Protein AF-A0A871RFS8-F1 (afdb_monomer)

Mean predicted aligned error: 8.3 Å

Organism: Dekkera bruxellensis (NCBI:txid5007)

Secondary structure (DSSP, 8-state):
------SPP------SB-TT--SHHHHHSSTT-SB---TT---------HHHHHHHHHHHHTT------------HHHHHHHHHHTHHHHHHHHHHS-SHHHHHHHHHHHHHHHHHHH--PPPP---PPPPTT-EEEEPSS-EEEEEESS-TT-EE-TT-EEEEEEETTEEEEEE-SS-EEEEEE---TT-EE-TT-EEEEE-

Foldseek 3Di:
DDDDDDDDDDDDAADQFQPQLLAPQCVVPDPSHRGNDDPPDDDDDDDDDPVVRVVLNVCVNNRNHHDDDDDDDDDVVVVVVVCVVCVVVVVVVVVPPDDPVVVVVVVVVVVVVVVLVVLQDADDDPPDDDDPPKDFFFAQAWAFWAFAPDDQFDWDAFQQFGGWGCHPNDTDTRTHNHTFGWHDARDDGGHTGHRGHGGTMGD

Structure (mmCIF, N/CA/C/O backbone):
data_AF-A0A871RFS8-F1
#
_entry.id   AF-A0A871RFS8-F1
#
loop_
_atom_site.group_PDB
_atom_site.id
_atom_site.type_symbol
_atom_site.label_atom_id
_atom_site.label_alt_id
_atom_site.label_comp_id
_atom_site.label_asym_id
_atom_site.label_entity_id
_atom_site.label_seq_id
_atom_site.pdbx_PDB_ins_code
_atom_site.Cartn_x
_atom_site.Cartn_y
_atom_site.Cartn_z
_atom_site.occupancy
_atom_site.B_iso_or_equiv
_atom_site.auth_seq_id
_atom_site.auth_comp_id
_atom_site.auth_asym_id
_atom_site.auth_atom_id
_atom_site.pdbx_PDB_model_num
ATOM 1 N N . MET A 1 1 ? -0.845 -9.089 -6.066 1.00 56.75 1 MET A N 1
ATOM 2 C CA . MET A 1 1 ? -0.273 -9.462 -4.755 1.00 56.75 1 MET A CA 1
ATOM 3 C C . MET A 1 1 ? -0.411 -8.249 -3.868 1.00 56.75 1 MET A C 1
ATOM 5 O O . MET A 1 1 ? 0.144 -7.214 -4.206 1.00 56.75 1 MET A O 1
ATOM 9 N N . GLU A 1 2 ? -1.195 -8.341 -2.804 1.00 70.62 2 GLU A N 1
ATOM 10 C CA . GLU A 1 2 ? -1.179 -7.316 -1.763 1.00 70.62 2 GLU A CA 1
ATOM 11 C C . GLU A 1 2 ? 0.044 -7.595 -0.890 1.00 70.62 2 GLU A C 1
ATOM 13 O O . GLU A 1 2 ? 0.211 -8.701 -0.374 1.00 70.62 2 GLU A O 1
ATOM 18 N N . SER A 1 3 ? 0.975 -6.647 -0.823 1.00 78.06 3 SER A N 1
ATOM 19 C CA . SER A 1 3 ? 2.244 -6.838 -0.121 1.00 78.06 3 SER A CA 1
ATOM 20 C C . SER A 1 3 ? 2.694 -5.551 0.559 1.00 78.06 3 SER A C 1
ATOM 22 O O . SER A 1 3 ? 2.436 -4.469 0.026 1.00 78.06 3 SER A O 1
ATOM 24 N N . PRO A 1 4 ? 3.437 -5.641 1.676 1.00 81.81 4 PRO A N 1
ATOM 25 C CA . PRO A 1 4 ? 4.115 -4.484 2.246 1.00 81.81 4 PRO A CA 1
ATOM 26 C C . PRO A 1 4 ? 5.014 -3.803 1.207 1.00 81.81 4 PRO A C 1
ATOM 28 O O . PRO A 1 4 ? 5.680 -4.475 0.419 1.00 81.81 4 PRO A O 1
ATOM 31 N N . GLY A 1 5 ? 5.063 -2.473 1.234 1.00 85.88 5 GLY A N 1
ATOM 32 C CA . GLY A 1 5 ? 5.880 -1.668 0.330 1.00 85.88 5 GLY A CA 1
ATOM 33 C C . GLY A 1 5 ? 6.660 -0.595 1.083 1.00 85.88 5 GLY A C 1
ATOM 34 O O . GLY A 1 5 ? 6.206 -0.091 2.105 1.00 85.88 5 GLY A O 1
ATOM 35 N N . GLY A 1 6 ? 7.848 -0.260 0.578 1.00 86.19 6 GLY A N 1
ATOM 36 C CA . GLY A 1 6 ? 8.675 0.845 1.087 1.00 86.19 6 GLY A CA 1
ATOM 37 C C . GLY A 1 6 ? 9.020 1.898 0.031 1.00 86.19 6 GLY A C 1
ATOM 38 O O . GLY A 1 6 ? 9.681 2.886 0.341 1.00 86.19 6 GLY A O 1
ATOM 39 N N . TYR A 1 7 ? 8.596 1.683 -1.217 1.00 91.06 7 TYR A N 1
ATOM 40 C CA . TYR A 1 7 ? 8.775 2.642 -2.303 1.00 91.06 7 TYR A CA 1
ATOM 41 C C . TYR A 1 7 ? 7.715 3.743 -2.232 1.00 91.06 7 TYR A C 1
ATOM 43 O O . TYR A 1 7 ? 6.614 3.536 -1.724 1.00 91.06 7 TYR A O 1
ATOM 51 N N . GLN A 1 8 ? 8.052 4.916 -2.769 1.00 89.44 8 GLN A N 1
ATOM 52 C CA . GLN A 1 8 ? 7.101 6.014 -2.918 1.00 89.44 8 GLN A CA 1
ATOM 53 C C . GLN A 1 8 ? 6.017 5.629 -3.929 1.00 89.44 8 GLN A C 1
ATOM 55 O O . GLN A 1 8 ? 6.322 5.113 -5.005 1.00 89.44 8 GLN A O 1
ATOM 60 N N . LEU A 1 9 ? 4.756 5.885 -3.585 1.00 92.38 9 LEU A N 1
ATOM 61 C CA . LEU A 1 9 ? 3.627 5.590 -4.461 1.00 92.38 9 LEU A CA 1
ATOM 62 C C . LEU A 1 9 ? 3.550 6.642 -5.574 1.00 92.38 9 LEU A C 1
ATOM 64 O O . LEU A 1 9 ? 3.459 7.835 -5.291 1.00 92.38 9 LEU A O 1
ATOM 68 N N . VAL A 1 10 ? 3.587 6.196 -6.833 1.00 94.31 10 VAL A N 1
ATOM 69 C CA . VAL A 1 10 ? 3.560 7.074 -8.023 1.00 94.31 10 VAL A CA 1
ATOM 70 C C . VAL A 1 10 ? 2.399 6.781 -8.981 1.00 94.31 10 VAL A C 1
ATOM 72 O O . VAL A 1 10 ? 2.128 7.582 -9.869 1.00 94.31 10 VAL A O 1
ATOM 75 N N . GLY A 1 11 ? 1.714 5.645 -8.818 1.00 94.38 11 GLY A N 1
ATOM 76 C CA . GLY A 1 11 ? 0.631 5.195 -9.694 1.00 94.38 11 GLY A CA 1
ATOM 77 C C . GLY A 1 11 ? 0.353 3.696 -9.546 1.00 94.38 11 GLY A C 1
ATOM 78 O O . GLY A 1 11 ? 0.905 3.045 -8.657 1.00 94.38 11 GLY A O 1
ATOM 79 N N . ARG A 1 12 ? -0.493 3.151 -10.429 1.00 95.81 12 ARG A N 1
ATOM 80 C CA . ARG A 1 12 ? -0.854 1.724 -10.494 1.00 95.81 12 ARG A CA 1
ATOM 81 C C . ARG A 1 12 ? -0.865 1.243 -11.951 1.00 95.81 12 ARG A C 1
ATOM 83 O O . ARG A 1 12 ? -1.160 2.023 -12.851 1.00 95.81 12 ARG A O 1
ATOM 90 N N . THR A 1 13 ? -0.572 -0.036 -12.164 1.00 96.00 13 THR A N 1
ATOM 91 C CA . THR A 1 13 ? -0.692 -0.744 -13.451 1.00 96.00 13 THR A CA 1
ATOM 92 C C . THR A 1 13 ? -1.399 -2.084 -13.247 1.00 96.00 13 THR A C 1
ATOM 94 O O . THR A 1 13 ? -1.717 -2.443 -12.111 1.00 96.00 13 THR A O 1
ATOM 97 N N . VAL A 1 14 ? -1.600 -2.848 -14.325 1.00 93.94 14 VAL A N 1
ATOM 98 C CA . VAL A 1 14 ? -1.969 -4.267 -14.208 1.00 93.94 14 VAL A CA 1
ATOM 99 C C . VAL A 1 14 ? -0.891 -5.050 -13.445 1.00 93.94 14 VAL A C 1
ATOM 101 O O . VAL A 1 14 ? 0.285 -4.652 -13.470 1.00 93.94 14 VAL A O 1
ATOM 104 N N . PRO A 1 15 ? -1.252 -6.148 -12.760 1.00 92.00 15 PRO A N 1
ATOM 105 C CA . PRO A 1 15 ? -0.278 -7.015 -12.112 1.00 92.00 15 PRO A CA 1
ATOM 106 C C . PRO A 1 15 ? 0.695 -7.641 -13.122 1.00 92.00 15 PRO A C 1
ATOM 108 O O . PRO A 1 15 ? 0.325 -7.980 -14.238 1.00 92.00 15 PRO A O 1
ATOM 111 N N . LEU A 1 16 ? 1.944 -7.846 -12.697 1.00 91.25 16 LEU A N 1
ATOM 112 C CA . LEU A 1 16 ? 2.997 -8.507 -13.492 1.00 91.25 16 LEU A CA 1
ATOM 113 C C . LEU A 1 16 ? 3.117 -10.011 -13.188 1.00 91.25 16 LEU A C 1
ATOM 115 O O . LEU A 1 16 ? 4.136 -10.644 -13.474 1.00 91.25 16 LEU A O 1
ATOM 119 N N . TRP A 1 17 ? 2.099 -10.559 -12.529 1.00 92.44 17 TRP A N 1
ATOM 120 C CA . TRP A 1 17 ? 2.024 -11.951 -12.111 1.00 92.44 17 TRP A CA 1
ATOM 121 C C . TRP A 1 17 ? 0.661 -12.512 -12.497 1.00 92.44 17 TRP A C 1
ATOM 123 O O . TRP A 1 17 ? -0.315 -12.306 -11.776 1.00 92.44 17 TRP A O 1
ATOM 133 N N . ASP A 1 18 ? 0.605 -13.230 -13.610 1.00 92.38 18 ASP A N 1
ATOM 134 C CA . ASP A 1 18 ? -0.576 -13.938 -14.091 1.00 92.38 18 ASP A CA 1
ATOM 135 C C . ASP A 1 18 ? -0.651 -15.316 -13.421 1.00 92.38 18 ASP A C 1
ATOM 137 O O . ASP A 1 18 ? -0.136 -16.315 -13.914 1.00 92.38 18 ASP A O 1
ATOM 141 N N . LYS A 1 19 ? -1.275 -15.370 -12.239 1.00 91.38 19 LYS A N 1
ATOM 142 C CA . LYS A 1 19 ? -1.298 -16.564 -11.373 1.00 91.38 19 LYS A CA 1
ATOM 143 C C . LYS A 1 19 ? -1.777 -17.836 -12.081 1.00 91.38 19 LYS A C 1
ATOM 145 O O . LYS A 1 19 ? -1.347 -18.924 -11.701 1.00 91.38 19 LYS A O 1
ATOM 150 N N . LEU A 1 20 ? -2.718 -17.700 -13.008 1.00 91.44 20 LEU A N 1
ATOM 151 C CA . LEU A 1 20 ? -3.378 -18.816 -13.683 1.00 91.44 20 LEU A CA 1
ATOM 152 C C . LEU A 1 20 ? -2.922 -18.965 -15.141 1.00 91.44 20 LEU A C 1
ATOM 154 O O . LEU A 1 20 ? -3.434 -19.840 -15.838 1.00 91.44 20 LEU A O 1
ATOM 158 N N . SER A 1 21 ? -1.972 -18.138 -15.585 1.00 90.81 21 SER A N 1
ATOM 159 C CA . SER A 1 21 ? -1.475 -18.090 -16.961 1.00 90.81 21 SE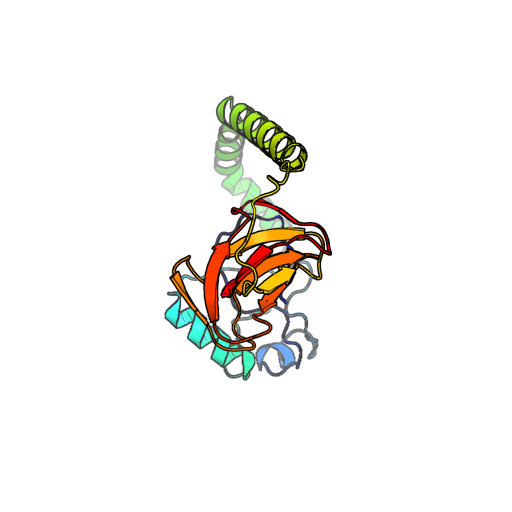R A CA 1
ATOM 160 C C . SER A 1 21 ? -2.601 -17.977 -18.001 1.00 90.81 21 SER A C 1
ATOM 162 O O . SER A 1 21 ? -2.553 -18.631 -19.045 1.00 90.81 21 SER A O 1
ATOM 164 N N . LEU A 1 22 ? -3.648 -17.197 -17.698 1.00 89.50 22 LEU A N 1
ATOM 165 C CA . LEU A 1 22 ? -4.827 -17.045 -18.564 1.00 89.50 22 L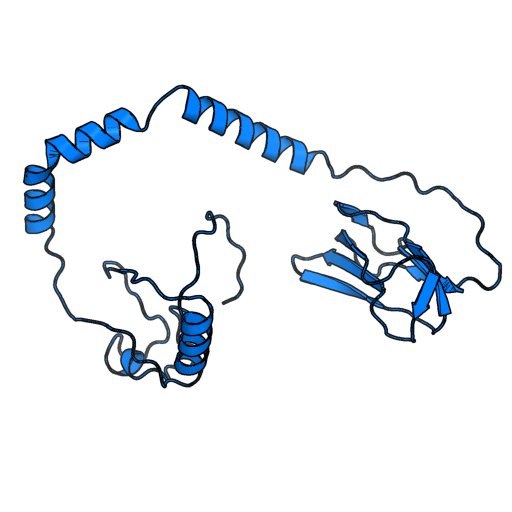EU A CA 1
ATOM 166 C C . LEU A 1 22 ? -4.581 -16.076 -19.721 1.00 89.50 22 LEU A C 1
ATOM 168 O O . LEU A 1 22 ? -5.235 -16.174 -20.761 1.00 89.50 22 LEU A O 1
ATOM 172 N N . GLY A 1 23 ? -3.659 -15.132 -19.545 1.00 87.06 23 GLY A N 1
ATOM 173 C CA . GLY A 1 23 ? -3.339 -14.132 -20.544 1.00 87.06 23 GLY A CA 1
ATOM 174 C C . GLY A 1 23 ? -2.728 -14.754 -21.795 1.00 87.06 23 GLY A C 1
ATOM 175 O O . GLY A 1 23 ? -1.811 -15.576 -21.738 1.00 87.06 23 GLY A O 1
ATOM 176 N N . VAL A 1 24 ? -3.172 -14.289 -22.964 1.00 85.50 24 VAL A N 1
ATOM 177 C CA . VAL A 1 24 ? -2.582 -14.676 -24.258 1.00 85.50 24 VAL A CA 1
ATOM 178 C C . VAL A 1 24 ? -1.073 -14.384 -24.291 1.00 85.50 24 VAL A C 1
ATOM 180 O O . VAL A 1 24 ? -0.299 -15.154 -24.865 1.0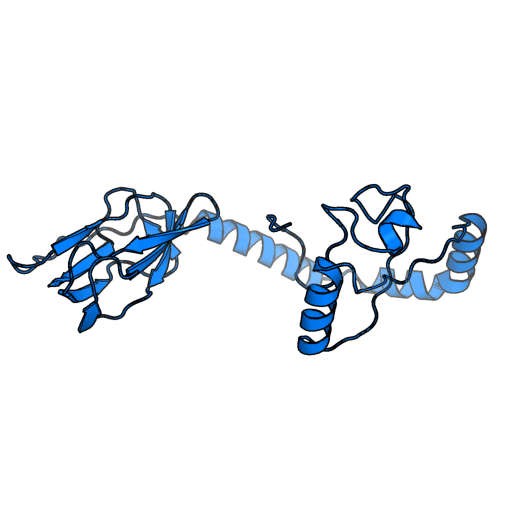0 85.50 24 VAL A O 1
ATOM 183 N N . HIS A 1 25 ? -0.651 -13.293 -23.650 1.00 82.75 25 HIS A N 1
ATOM 184 C CA . HIS A 1 25 ? 0.748 -12.903 -23.511 1.00 82.75 25 HIS A CA 1
ATOM 185 C C . HIS A 1 25 ? 1.574 -13.938 -22.731 1.00 82.75 25 HIS A C 1
ATOM 187 O O . HIS A 1 25 ? 2.690 -14.222 -23.145 1.00 82.75 25 HIS A O 1
ATOM 193 N N . THR A 1 26 ? 1.024 -14.572 -21.694 1.00 82.31 26 THR A N 1
ATOM 194 C CA . THR A 1 26 ? 1.718 -15.571 -20.862 1.00 82.31 26 THR A CA 1
ATOM 195 C C . THR A 1 26 ? 2.017 -16.865 -21.625 1.00 82.31 26 THR A C 1
ATOM 197 O O . THR A 1 26 ? 3.051 -17.499 -21.431 1.00 82.31 26 THR A O 1
ATOM 200 N N . GLY A 1 27 ? 1.133 -17.266 -22.543 1.00 78.94 27 GLY A N 1
ATOM 201 C CA . GLY A 1 27 ? 1.392 -18.411 -23.423 1.00 78.94 27 GLY A CA 1
ATOM 202 C C . GLY A 1 27 ? 2.399 -18.098 -24.535 1.00 78.94 27 GLY A C 1
ATOM 203 O O . GLY A 1 27 ? 3.194 -18.957 -24.917 1.00 78.94 27 GLY A O 1
ATOM 204 N N . LYS A 1 28 ? 2.372 -16.868 -25.066 1.00 82.56 28 LYS A N 1
ATOM 205 C CA . LYS A 1 28 ? 3.275 -16.418 -26.142 1.00 82.56 28 LYS A CA 1
ATOM 206 C C . LYS A 1 28 ? 4.682 -16.092 -25.641 1.00 82.56 28 LYS A C 1
ATOM 208 O O . LYS A 1 28 ? 5.652 -16.311 -26.362 1.00 82.56 28 LYS A O 1
ATOM 213 N N . PHE A 1 29 ? 4.781 -15.541 -24.438 1.00 76.50 29 PHE A N 1
ATOM 214 C CA . PHE A 1 29 ? 6.000 -15.029 -23.836 1.00 76.50 29 PHE A CA 1
ATOM 215 C C . PHE A 1 29 ? 6.182 -15.694 -22.472 1.00 76.50 29 PHE A C 1
ATOM 217 O O . PHE A 1 29 ? 5.240 -15.777 -21.698 1.00 76.50 29 PHE A O 1
ATOM 224 N N . ASN A 1 30 ? 7.398 -16.158 -22.175 1.00 77.25 30 ASN A N 1
ATOM 225 C CA . ASN A 1 30 ? 7.759 -16.790 -20.899 1.00 77.25 30 ASN A CA 1
ATOM 226 C C . ASN A 1 30 ? 7.209 -18.216 -20.650 1.00 77.25 30 ASN A C 1
ATOM 228 O O . ASN A 1 30 ? 7.047 -18.642 -19.506 1.00 77.25 30 ASN A O 1
ATOM 232 N N . GLU A 1 31 ? 6.986 -18.989 -21.720 1.00 84.31 31 GLU A N 1
ATOM 233 C CA . GLU A 1 31 ? 6.724 -20.443 -21.661 1.00 84.31 31 GLU A CA 1
ATOM 234 C C . GLU A 1 31 ? 5.510 -20.846 -20.797 1.00 84.31 31 GLU A C 1
ATOM 236 O O . GLU A 1 31 ? 5.457 -21.954 -20.264 1.00 84.31 31 GLU A O 1
ATOM 241 N N . GLY A 1 32 ? 4.519 -19.962 -20.640 1.00 84.06 32 GLY A N 1
ATOM 242 C CA . GLY A 1 32 ? 3.342 -20.229 -19.810 1.00 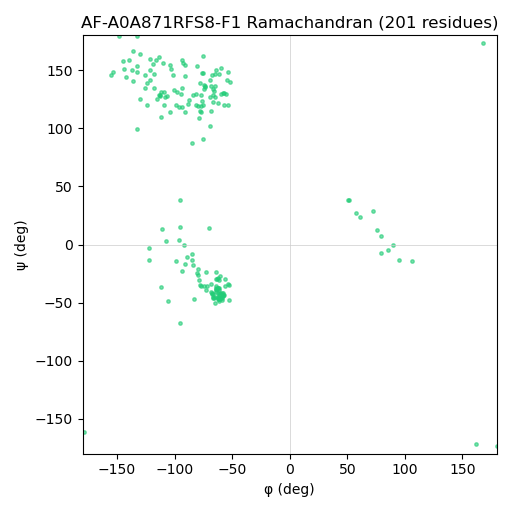84.06 32 GLY A CA 1
ATOM 243 C C . GLY A 1 32 ? 3.567 -20.054 -18.305 1.00 84.06 32 GLY A C 1
ATOM 244 O O . GLY A 1 32 ? 2.673 -20.387 -17.525 1.00 84.06 32 GLY A O 1
ATOM 245 N N . ASN A 1 33 ? 4.726 -19.549 -17.872 1.00 91.44 33 ASN A N 1
ATOM 246 C CA . ASN A 1 33 ? 5.001 -19.290 -16.460 1.00 91.44 33 ASN A CA 1
ATOM 247 C C . ASN A 1 33 ? 4.295 -18.015 -15.960 1.00 91.44 33 ASN A C 1
ATOM 249 O O . ASN A 1 33 ? 4.194 -17.043 -16.703 1.00 91.44 33 ASN A O 1
ATOM 253 N N . PRO A 1 34 ? 3.885 -17.962 -14.680 1.00 92.19 34 PRO A N 1
ATOM 254 C CA . PRO A 1 34 ? 3.039 -16.883 -14.166 1.00 92.19 34 PRO A CA 1
ATOM 255 C C . PRO A 1 34 ? 3.743 -15.526 -13.993 1.00 92.19 34 PRO A C 1
ATOM 257 O O . PRO A 1 34 ? 3.080 -14.492 -13.962 1.00 92.19 34 PRO A O 1
ATOM 260 N N . TRP A 1 35 ? 5.071 -15.477 -13.845 1.00 91.94 35 TRP A N 1
ATOM 261 C CA . TRP A 1 35 ? 5.795 -14.198 -13.814 1.00 91.94 35 TRP A CA 1
ATOM 262 C C . TRP A 1 35 ? 5.881 -13.621 -15.228 1.00 91.94 35 TRP A C 1
ATOM 264 O O . TRP A 1 35 ? 6.222 -14.335 -16.152 1.00 91.94 35 TRP A O 1
ATOM 274 N N . MET A 1 36 ? 5.607 -12.334 -15.430 1.00 90.69 36 MET A N 1
ATOM 275 C CA . MET A 1 36 ? 5.644 -11.758 -16.786 1.00 90.69 36 MET A CA 1
ATOM 276 C C . MET A 1 36 ? 7.003 -11.174 -17.179 1.00 90.69 36 MET A C 1
ATOM 278 O O . MET A 1 36 ? 7.240 -10.917 -18.356 1.00 90.69 36 MET A O 1
ATOM 282 N N . LEU A 1 37 ? 7.873 -10.923 -16.200 1.00 93.06 37 LEU A N 1
ATOM 283 C CA . LEU A 1 37 ? 9.162 -10.269 -16.408 1.00 93.06 37 LEU A CA 1
ATOM 284 C C . LEU A 1 37 ? 10.314 -11.187 -16.021 1.00 93.06 37 LEU A C 1
ATOM 286 O O . LEU A 1 37 ? 10.244 -11.940 -15.047 1.00 93.06 37 LEU A O 1
ATOM 290 N N . THR A 1 38 ? 11.409 -11.034 -16.745 1.00 92.56 38 THR A N 1
ATOM 291 C CA . THR A 1 38 ? 12.711 -11.631 -16.484 1.00 92.56 38 THR A CA 1
ATOM 292 C C . THR A 1 38 ? 13.767 -10.531 -16.327 1.00 92.56 38 THR A C 1
ATOM 294 O O . THR A 1 38 ? 13.548 -9.383 -16.729 1.00 92.56 38 THR A O 1
ATOM 297 N N . PRO A 1 39 ? 14.922 -10.814 -15.696 1.00 95.81 39 PRO A N 1
ATOM 298 C CA . PRO A 1 39 ? 16.025 -9.860 -15.680 1.00 95.81 39 PRO A CA 1
ATOM 299 C C . PRO A 1 39 ? 16.373 -9.388 -17.101 1.00 95.81 39 PRO A C 1
ATOM 301 O O . PRO A 1 39 ? 16.413 -10.202 -18.016 1.00 95.81 39 PRO A O 1
ATOM 304 N N . PHE A 1 40 ? 16.674 -8.092 -17.251 1.00 95.69 40 PHE A N 1
ATOM 305 C CA . PHE A 1 40 ? 16.952 -7.376 -18.514 1.00 95.69 40 PHE A CA 1
ATOM 306 C C . PHE A 1 40 ? 15.742 -6.973 -19.367 1.00 95.69 40 PHE A C 1
ATOM 308 O O . PHE A 1 40 ? 15.921 -6.191 -20.305 1.00 95.69 40 PHE A O 1
ATOM 315 N N . ASP A 1 41 ? 14.530 -7.402 -19.014 1.00 95.50 41 ASP A N 1
ATOM 316 C CA . ASP A 1 41 ? 13.327 -6.879 -19.657 1.00 95.50 41 ASP A CA 1
ATOM 317 C C . ASP A 1 41 ? 13.145 -5.383 -19.377 1.00 95.50 41 ASP A C 1
ATOM 319 O O . ASP A 1 41 ? 13.548 -4.848 -18.338 1.00 95.50 41 ASP A O 1
ATOM 323 N N . GLN A 1 42 ? 12.525 -4.693 -20.332 1.00 96.25 42 GLN A N 1
ATOM 324 C CA . GLN A 1 42 ? 12.263 -3.260 -20.260 1.00 96.25 42 GLN A CA 1
ATOM 325 C C . GLN A 1 42 ? 10.764 -3.014 -20.122 1.00 96.25 42 GLN A C 1
ATOM 327 O O . GLN A 1 42 ? 9.962 -3.544 -20.887 1.00 96.25 42 GLN A O 1
ATOM 332 N N . VAL A 1 43 ? 10.396 -2.166 -19.162 1.00 96.19 43 VAL A N 1
ATOM 333 C CA . VAL A 1 43 ? 9.012 -1.742 -18.926 1.00 96.19 43 VAL A CA 1
ATOM 334 C C . VAL A 1 43 ? 8.869 -0.285 -19.344 1.00 96.19 43 VAL A C 1
ATOM 336 O O . VAL A 1 43 ? 9.671 0.560 -18.954 1.00 96.19 43 VAL A O 1
ATOM 339 N N . SER A 1 44 ? 7.839 0.010 -20.132 1.00 96.19 44 SER A N 1
ATOM 340 C CA . SER A 1 44 ? 7.461 1.371 -20.519 1.00 96.19 44 SER A CA 1
ATOM 341 C C . SER A 1 44 ? 6.008 1.624 -20.141 1.00 96.19 44 SER A C 1
ATOM 343 O O . SER A 1 44 ? 5.158 0.754 -20.315 1.00 96.19 44 SER A O 1
ATOM 345 N N . PHE A 1 45 ? 5.723 2.818 -19.626 1.00 96.88 45 PHE A N 1
ATOM 346 C CA . PHE A 1 45 ? 4.374 3.220 -19.235 1.00 96.88 45 PHE A CA 1
ATOM 347 C C . PHE A 1 45 ? 3.747 4.116 -20.301 1.00 96.88 45 PHE A C 1
ATOM 349 O O . PHE A 1 45 ? 4.427 4.943 -20.908 1.00 96.88 45 PHE A O 1
ATOM 356 N N . TYR A 1 46 ? 2.435 3.988 -20.477 1.00 96.81 46 TYR A N 1
ATOM 357 C CA . TYR A 1 46 ? 1.619 4.913 -21.255 1.00 96.81 46 TYR A CA 1
ATOM 358 C C . TYR A 1 46 ? 0.456 5.409 -20.385 1.00 96.81 46 TYR A C 1
ATOM 360 O O . TYR A 1 46 ? -0.014 4.673 -19.513 1.00 96.81 46 TYR A O 1
ATOM 368 N N . PRO A 1 47 ? 0.021 6.668 -20.554 1.00 97.62 47 PRO A N 1
ATOM 369 C CA . PRO A 1 47 ? -0.992 7.254 -19.690 1.00 97.62 47 PRO A CA 1
ATOM 370 C C . PRO A 1 47 ? -2.384 6.691 -19.993 1.00 97.62 47 PRO A C 1
ATOM 372 O O . PRO A 1 47 ? -2.785 6.604 -21.152 1.00 97.62 47 PRO A O 1
ATOM 375 N N . VAL A 1 48 ? -3.128 6.384 -18.932 1.00 97.88 48 VAL A N 1
ATOM 376 C CA . VAL A 1 48 ? -4.558 6.046 -18.945 1.00 97.88 48 VAL A CA 1
ATOM 377 C C . VAL A 1 48 ? -5.238 6.712 -17.752 1.00 97.88 48 VAL A C 1
ATOM 379 O O . VAL A 1 48 ? -4.584 7.070 -16.769 1.00 97.88 48 VAL A O 1
ATOM 382 N N . THR A 1 49 ? -6.550 6.891 -17.825 1.00 98.38 49 THR A N 1
ATOM 383 C CA . THR A 1 49 ? -7.353 7.321 -16.676 1.00 98.38 49 THR A CA 1
ATOM 384 C C . THR A 1 49 ? -7.557 6.175 -15.682 1.00 98.38 49 THR A C 1
ATOM 386 O O . THR A 1 49 ? -7.423 5.003 -16.024 1.00 98.38 49 THR A O 1
ATOM 389 N N . GLU A 1 50 ? -7.936 6.498 -14.445 1.00 97.94 50 GLU A N 1
ATOM 390 C CA . GLU A 1 50 ? -8.244 5.496 -13.414 1.00 97.94 50 GLU A CA 1
ATOM 391 C C . GLU A 1 50 ? -9.366 4.541 -13.847 1.00 97.94 50 GLU A C 1
ATOM 393 O O . GLU A 1 50 ? -9.216 3.330 -13.734 1.00 97.94 50 GLU A O 1
ATOM 398 N N . LYS A 1 51 ? -10.437 5.074 -14.452 1.00 98.06 51 LYS A N 1
ATOM 399 C CA . LYS A 1 51 ? -11.563 4.270 -14.956 1.00 98.06 51 LYS A CA 1
ATOM 400 C C . LYS A 1 51 ? -11.157 3.324 -16.085 1.00 98.06 51 LYS A C 1
ATOM 402 O O . LYS A 1 51 ? -11.672 2.214 -16.174 1.00 98.06 51 LYS A O 1
ATOM 407 N N . GLU A 1 52 ? -10.270 3.774 -16.972 1.00 97.94 52 GLU A N 1
ATOM 408 C CA . GLU A 1 52 ? -9.718 2.915 -18.023 1.00 97.94 52 GLU A CA 1
ATOM 409 C C . GLU A 1 52 ? -8.825 1.834 -17.420 1.00 97.94 52 GLU A C 1
ATOM 411 O O . GLU A 1 52 ? -8.931 0.680 -17.820 1.00 97.94 52 GLU A O 1
ATOM 416 N N . LEU A 1 53 ? -7.998 2.181 -16.428 1.00 97.75 53 LEU A N 1
ATOM 417 C CA . LEU A 1 53 ? -7.164 1.216 -15.722 1.00 97.75 53 LEU A CA 1
ATOM 418 C C . LEU A 1 53 ? -8.001 0.163 -14.986 1.00 97.75 53 LEU A C 1
ATOM 420 O O . LEU A 1 53 ? -7.651 -1.006 -15.053 1.00 97.75 53 LEU A O 1
ATOM 424 N N . ASP A 1 54 ? -9.096 0.543 -14.325 1.00 97.44 54 ASP A N 1
ATOM 425 C CA . ASP A 1 54 ? -9.996 -0.409 -13.657 1.00 97.44 54 ASP A CA 1
ATOM 426 C C . ASP A 1 54 ? -10.562 -1.426 -14.645 1.00 97.44 54 ASP A C 1
ATOM 428 O O . ASP A 1 54 ? -10.524 -2.629 -14.392 1.00 97.44 54 ASP A O 1
ATOM 432 N N . LYS A 1 55 ? -11.019 -0.948 -15.808 1.00 97.56 55 LYS A N 1
ATOM 433 C CA . LYS A 1 55 ? -11.484 -1.822 -16.884 1.00 97.56 55 LYS A CA 1
ATOM 434 C C . LYS A 1 55 ? -10.368 -2.732 -17.402 1.00 97.56 55 LYS A C 1
ATOM 436 O O . LYS A 1 55 ? -10.590 -3.920 -17.580 1.00 97.56 55 LYS A O 1
ATOM 441 N N . ILE A 1 56 ? -9.17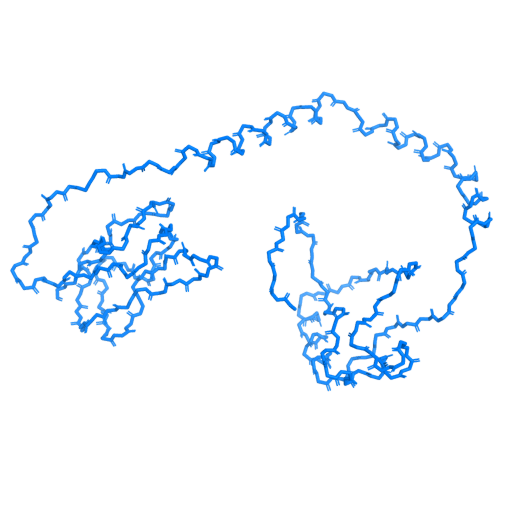6 -2.183 -17.632 1.00 97.00 56 ILE A N 1
ATOM 442 C CA . ILE A 1 56 ? -8.017 -2.954 -18.093 1.00 97.00 56 ILE A CA 1
ATOM 443 C C . ILE A 1 56 ? -7.634 -4.032 -17.065 1.00 97.00 56 ILE A C 1
ATOM 445 O O . ILE A 1 56 ? -7.284 -5.139 -17.460 1.00 97.00 56 ILE A O 1
ATOM 449 N N . CYS A 1 57 ? -7.701 -3.734 -15.765 1.00 95.19 57 CYS A N 1
ATOM 450 C CA . CYS A 1 57 ? -7.447 -4.704 -14.702 1.00 95.19 57 CYS A CA 1
ATOM 451 C C . CYS A 1 57 ? -8.490 -5.830 -14.695 1.00 95.19 57 CYS A C 1
ATOM 453 O O . CYS A 1 57 ? -8.098 -6.990 -14.626 1.00 95.19 57 CYS A O 1
ATOM 455 N N . ASP A 1 58 ? -9.780 -5.507 -14.826 1.00 95.94 58 ASP A N 1
ATOM 456 C CA . ASP A 1 58 ? -10.857 -6.505 -14.927 1.00 95.94 58 ASP A CA 1
ATOM 457 C C . ASP A 1 58 ? -10.687 -7.394 -16.172 1.00 95.94 58 ASP A C 1
ATOM 459 O O . ASP A 1 58 ? -10.700 -8.622 -16.080 1.00 95.94 58 ASP A O 1
ATOM 463 N N . ASP A 1 59 ? -10.414 -6.788 -17.331 1.00 95.88 59 ASP A N 1
ATOM 464 C CA . ASP A 1 59 ? -10.124 -7.518 -18.567 1.00 95.88 59 ASP A CA 1
ATOM 465 C C . ASP A 1 59 ? -8.861 -8.397 -18.412 1.00 95.88 59 ASP A C 1
ATOM 467 O O . ASP A 1 59 ? -8.816 -9.516 -18.923 1.00 95.88 59 ASP A O 1
ATOM 471 N N . TRP A 1 60 ? -7.830 -7.933 -17.693 1.00 94.31 60 TRP A N 1
ATOM 472 C CA . TRP A 1 60 ? -6.600 -8.692 -17.429 1.00 94.31 60 TRP A CA 1
ATOM 473 C C . TRP A 1 60 ? -6.843 -9.903 -16.518 1.00 94.31 60 TRP A C 1
ATOM 475 O O . TRP A 1 60 ? -6.359 -10.990 -16.831 1.00 94.31 60 TRP A O 1
ATOM 485 N N . GLU A 1 61 ? -7.641 -9.763 -15.455 1.00 92.19 61 GLU A N 1
ATOM 486 C CA . GLU A 1 61 ? -7.972 -10.864 -14.532 1.00 92.19 61 GLU A CA 1
ATOM 487 C C . GLU A 1 61 ? -8.710 -12.016 -15.228 1.00 92.19 61 GLU A C 1
ATOM 489 O O . GLU A 1 61 ? -8.538 -13.182 -14.864 1.00 92.19 61 GLU A O 1
ATOM 494 N N . HIS A 1 62 ? -9.482 -11.698 -16.268 1.00 94.06 62 HIS A N 1
ATOM 495 C CA . HIS A 1 62 ? -10.222 -12.667 -17.073 1.00 94.06 62 HIS A CA 1
ATOM 496 C C . HIS A 1 62 ? -9.484 -13.103 -18.355 1.00 94.06 62 HIS A C 1
ATOM 498 O O . HIS A 1 62 ? -10.030 -13.873 -19.146 1.00 94.06 62 HIS A O 1
ATOM 504 N N . GLY A 1 63 ? -8.245 -12.641 -18.572 1.00 92.19 63 GLY A N 1
ATOM 505 C CA . GLY A 1 63 ? -7.421 -13.002 -19.733 1.00 92.19 63 GLY A CA 1
ATOM 506 C C . GLY A 1 63 ? -7.818 -12.322 -21.054 1.00 92.19 63 GLY A C 1
ATOM 507 O O . GLY A 1 63 ? -7.340 -12.721 -22.117 1.00 92.19 63 GLY A O 1
ATOM 508 N N . PHE A 1 64 ? -8.670 -11.295 -21.013 1.00 93.88 64 PHE A N 1
ATOM 509 C CA . PHE A 1 64 ? -9.135 -10.532 -22.179 1.00 93.88 64 PHE A CA 1
ATOM 510 C C . PHE A 1 64 ? -8.255 -9.327 -22.530 1.00 93.88 64 PHE A C 1
ATOM 512 O O . PHE A 1 64 ? -8.403 -8.758 -23.614 1.00 93.88 64 PHE A O 1
ATOM 519 N N . PHE A 1 65 ? -7.316 -8.954 -21.661 1.00 93.44 65 PHE A N 1
ATOM 520 C CA . PHE A 1 65 ? -6.334 -7.912 -21.945 1.00 93.44 65 PHE A CA 1
ATOM 521 C C . PHE A 1 65 ? -5.007 -8.501 -22.453 1.00 93.44 65 PHE A C 1
ATOM 523 O O . PHE A 1 65 ? -4.319 -9.242 -21.744 1.00 93.44 65 PHE A O 1
ATOM 530 N N . ASP A 1 66 ? -4.622 -8.147 -23.684 1.00 90.50 66 ASP A N 1
ATOM 531 C CA . ASP A 1 66 ? -3.333 -8.540 -24.265 1.00 90.50 66 ASP A CA 1
ATOM 532 C C . ASP A 1 66 ? -2.264 -7.483 -23.958 1.00 90.50 66 ASP A C 1
ATOM 534 O O . ASP A 1 66 ? -2.333 -6.338 -24.415 1.00 90.50 66 ASP A O 1
ATOM 538 N N . VAL A 1 67 ? -1.266 -7.869 -23.164 1.00 91.69 67 VAL A N 1
ATOM 539 C CA . VAL A 1 67 ? -0.164 -6.987 -22.779 1.00 91.69 67 VAL A CA 1
ATOM 540 C C . VAL A 1 67 ? 0.797 -6.873 -23.956 1.00 91.69 67 VAL A C 1
ATOM 542 O O . VAL A 1 67 ? 1.260 -7.875 -24.500 1.00 91.69 67 VAL A O 1
ATOM 545 N N . GLN A 1 68 ? 1.128 -5.641 -24.343 1.00 92.62 68 GLN A N 1
ATOM 546 C CA . GLN A 1 68 ? 2.050 -5.397 -25.448 1.00 92.62 68 GLN A CA 1
ATOM 547 C C . GLN A 1 68 ? 3.472 -5.812 -25.063 1.00 92.62 68 GLN A C 1
ATOM 549 O O . GLN A 1 68 ? 4.185 -5.088 -24.371 1.00 92.62 68 GLN A O 1
ATOM 554 N N . MET A 1 69 ? 3.885 -6.979 -25.548 1.00 92.50 69 MET A N 1
ATOM 555 C CA . MET A 1 69 ? 5.235 -7.510 -25.389 1.00 92.50 69 MET A CA 1
ATOM 556 C C . MET A 1 69 ? 5.877 -7.675 -26.765 1.00 92.50 69 MET A C 1
ATOM 558 O O . MET A 1 69 ? 5.254 -8.164 -27.707 1.00 92.50 69 MET A O 1
ATOM 562 N N . THR A 1 70 ? 7.130 -7.239 -26.899 1.00 93.06 70 THR A N 1
ATOM 563 C CA . THR A 1 70 ? 7.896 -7.339 -28.149 1.00 93.06 70 THR A CA 1
ATOM 564 C C . THR A 1 70 ? 9.255 -7.956 -27.862 1.00 93.06 70 THR A C 1
ATOM 566 O O . THR A 1 70 ? 10.011 -7.442 -27.040 1.00 93.06 70 THR A O 1
ATOM 569 N N . SER A 1 71 ? 9.583 -9.044 -28.564 1.00 92.94 71 SER A N 1
ATOM 570 C CA . SER A 1 71 ? 10.915 -9.646 -28.484 1.00 92.94 71 SER A CA 1
ATOM 571 C C . SER A 1 71 ? 11.938 -8.717 -29.136 1.00 92.94 71 SER A C 1
ATOM 573 O O . SER A 1 71 ? 11.760 -8.270 -30.271 1.00 92.94 71 SER A O 1
ATOM 575 N N . SER A 1 72 ? 13.002 -8.403 -28.404 1.00 95.19 72 SER A N 1
ATOM 576 C CA . SER A 1 72 ? 14.093 -7.554 -28.874 1.00 95.19 72 SER A CA 1
ATOM 577 C C . SER A 1 72 ? 15.415 -7.982 -28.236 1.00 95.19 72 SER A C 1
ATOM 579 O O . SER A 1 72 ? 15.460 -8.937 -27.461 1.00 95.19 72 SER A O 1
ATOM 581 N N . VAL A 1 73 ? 16.503 -7.294 -28.582 1.00 97.12 73 VAL A N 1
ATOM 582 C CA . VAL A 1 73 ? 17.835 -7.552 -28.028 1.00 97.12 73 VAL A CA 1
ATOM 583 C C . VAL A 1 73 ? 18.368 -6.269 -27.412 1.00 97.12 73 VAL A C 1
ATOM 585 O O . VAL A 1 73 ? 18.549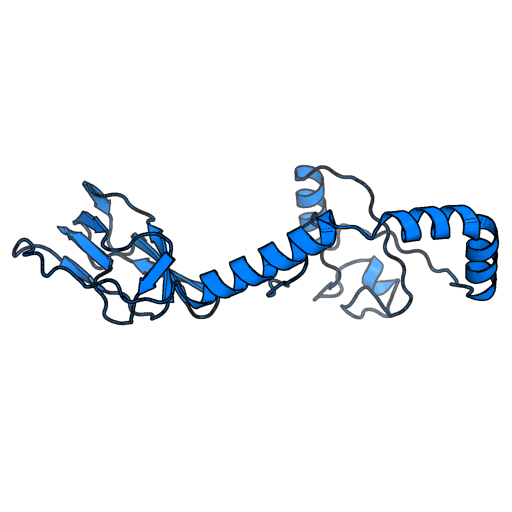 -5.269 -28.110 1.00 97.12 73 VAL A O 1
ATOM 588 N N . PHE A 1 74 ? 18.654 -6.311 -26.112 1.00 97.69 74 PHE A N 1
ATOM 589 C CA . PHE A 1 74 ? 19.449 -5.277 -25.465 1.00 97.69 74 PHE A CA 1
ATOM 590 C C . PHE A 1 74 ? 20.923 -5.466 -25.834 1.00 97.69 74 PHE A C 1
ATOM 592 O O . PHE A 1 74 ? 21.522 -6.503 -25.555 1.00 97.69 74 PHE A O 1
ATOM 599 N N . ASP A 1 75 ? 21.508 -4.450 -26.461 1.00 98.00 75 ASP A N 1
ATOM 600 C CA . ASP A 1 75 ? 22.909 -4.430 -26.867 1.00 98.00 75 ASP A CA 1
ATOM 601 C C . ASP A 1 75 ? 23.658 -3.393 -26.024 1.00 98.00 75 ASP A C 1
ATOM 603 O O . ASP A 1 75 ? 23.472 -2.181 -26.171 1.00 98.00 75 ASP A O 1
ATOM 607 N N . HIS A 1 76 ? 24.516 -3.881 -25.128 1.00 98.00 76 HIS A N 1
ATOM 608 C CA . HIS A 1 76 ? 25.275 -3.027 -24.222 1.00 98.00 76 HIS A CA 1
ATOM 609 C C . HIS A 1 76 ? 26.257 -2.101 -24.962 1.00 98.00 76 HIS A C 1
ATOM 611 O O . HIS A 1 76 ? 26.513 -0.991 -24.499 1.00 98.00 76 HIS A O 1
ATOM 617 N N . THR A 1 77 ? 26.774 -2.501 -26.129 1.00 98.38 77 THR A N 1
ATOM 618 C CA . THR A 1 77 ? 27.648 -1.646 -26.944 1.00 98.38 77 THR A CA 1
ATOM 619 C C . THR A 1 77 ? 26.873 -0.452 -27.486 1.00 98.38 77 THR A C 1
ATOM 621 O O . THR A 1 77 ? 27.345 0.679 -27.369 1.00 98.38 77 THR A O 1
ATOM 624 N N . LYS A 1 78 ? 25.657 -0.675 -28.002 1.00 98.19 78 LYS A N 1
ATOM 625 C CA . LYS A 1 78 ? 24.776 0.418 -28.449 1.00 98.19 78 LYS A CA 1
ATOM 626 C C . LYS A 1 78 ? 24.354 1.320 -27.293 1.00 98.19 78 LYS A C 1
ATOM 628 O O . LYS A 1 78 ? 24.324 2.535 -27.451 1.00 98.19 78 LYS A O 1
ATOM 633 N N . TYR A 1 79 ? 24.076 0.745 -26.123 1.00 97.94 79 TYR A N 1
ATOM 634 C CA . TYR A 1 79 ? 23.769 1.526 -24.926 1.00 97.94 79 TYR A CA 1
ATOM 635 C C . TYR A 1 79 ? 24.932 2.448 -24.527 1.00 97.94 79 TYR A C 1
ATOM 637 O O . TYR A 1 79 ? 24.716 3.632 -24.286 1.00 97.94 79 TYR A O 1
ATOM 645 N N . LEU A 1 80 ? 26.172 1.947 -24.509 1.00 98.06 80 LEU A N 1
ATOM 646 C CA . LEU A 1 80 ? 27.346 2.768 -24.195 1.00 98.06 80 LEU A CA 1
ATOM 647 C C . LEU A 1 80 ? 27.585 3.876 -25.228 1.00 98.06 80 LEU A C 1
ATOM 649 O O . LEU A 1 80 ? 27.952 4.982 -24.838 1.00 98.06 80 LEU A O 1
ATOM 653 N N . GLN A 1 81 ? 27.348 3.607 -26.515 1.00 98.25 81 GLN A N 1
ATOM 654 C CA . GLN A 1 81 ? 27.392 4.636 -27.562 1.00 98.25 81 GLN A CA 1
ATOM 655 C C . GLN A 1 81 ? 26.344 5.725 -27.307 1.00 98.25 81 GLN A C 1
ATOM 657 O O . GLN A 1 81 ? 26.687 6.903 -27.277 1.00 98.25 81 GLN A O 1
ATOM 662 N N . TRP A 1 82 ? 25.100 5.340 -27.004 1.00 98.38 82 TRP A N 1
ATOM 663 C CA . TRP A 1 82 ? 24.043 6.290 -26.649 1.00 98.38 82 TRP A CA 1
ATOM 664 C C . TRP A 1 82 ? 24.409 7.127 -25.413 1.00 98.38 82 TRP A C 1
ATOM 666 O O . TRP A 1 82 ? 24.212 8.341 -25.410 1.00 98.38 82 TRP A O 1
ATOM 676 N N . VAL A 1 83 ? 24.999 6.515 -24.377 1.00 97.69 83 VAL A N 1
ATOM 677 C CA . VAL A 1 83 ? 25.480 7.246 -23.192 1.00 97.69 83 VAL A CA 1
ATOM 678 C C . VAL A 1 83 ? 26.567 8.251 -23.575 1.00 97.69 83 VAL A C 1
ATOM 680 O O . VAL A 1 83 ? 26.512 9.387 -23.112 1.00 97.69 83 VAL A O 1
ATOM 683 N N . GLN A 1 84 ? 27.521 7.864 -24.430 1.00 97.31 84 GLN A N 1
ATOM 684 C CA . GLN A 1 84 ? 28.583 8.757 -24.904 1.00 97.31 84 GLN A CA 1
ATOM 685 C C . GLN A 1 84 ? 28.008 9.969 -25.643 1.00 97.31 84 GLN A C 1
ATOM 687 O O . GLN A 1 84 ? 28.376 11.099 -25.322 1.00 97.31 84 GLN A O 1
ATOM 692 N N . GLU A 1 85 ? 27.055 9.747 -26.550 1.00 98.12 85 GLU A N 1
ATOM 693 C CA . GLU A 1 85 ? 26.362 10.799 -27.309 1.00 98.12 85 GLU A CA 1
ATOM 694 C C . GLU A 1 85 ? 25.596 11.789 -26.414 1.00 98.12 85 GLU A C 1
ATOM 696 O O . GLU A 1 85 ? 25.437 12.951 -26.782 1.00 98.12 85 GLU A O 1
ATOM 701 N N . HIS A 1 86 ? 25.157 11.360 -25.225 1.00 97.75 86 HIS A N 1
ATOM 702 C CA . HIS A 1 86 ? 24.358 12.170 -24.295 1.00 97.75 86 HIS A CA 1
ATOM 703 C C . HIS A 1 86 ? 25.116 12.565 -23.014 1.00 97.75 86 HIS A C 1
ATOM 705 O O . HIS A 1 86 ? 24.497 13.038 -22.053 1.00 97.75 86 HIS A O 1
ATOM 711 N N . THR A 1 87 ? 26.445 12.399 -22.987 1.00 96.69 87 THR A N 1
ATOM 712 C CA . THR A 1 87 ? 27.280 12.585 -21.783 1.00 96.69 87 THR A CA 1
ATOM 713 C C . THR A 1 87 ? 27.056 13.945 -21.129 1.00 96.69 87 THR A C 1
ATOM 715 O O . THR A 1 87 ? 26.802 14.009 -19.927 1.00 96.69 87 THR A O 1
ATOM 718 N N . ASP A 1 88 ? 27.062 15.024 -21.913 1.00 96.69 88 ASP A N 1
ATOM 719 C CA . ASP A 1 88 ? 26.936 16.388 -21.390 1.00 96.69 88 ASP A CA 1
ATOM 720 C C . ASP A 1 88 ? 25.607 16.606 -20.650 1.00 96.69 88 ASP A C 1
ATOM 722 O O . ASP A 1 88 ? 25.571 17.193 -19.562 1.00 96.69 88 ASP A O 1
ATOM 726 N N . SER A 1 89 ? 24.506 16.084 -21.204 1.00 97.19 89 SER A N 1
ATOM 727 C CA . SER A 1 89 ? 23.176 16.158 -20.588 1.00 97.19 89 SER A CA 1
ATOM 728 C C . SER A 1 89 ? 23.125 15.359 -19.284 1.00 97.19 89 SER A C 1
ATOM 730 O O . SER A 1 89 ? 22.677 15.869 -18.251 1.00 97.19 89 SER A O 1
ATOM 732 N N . ILE A 1 90 ? 23.653 14.131 -19.306 1.00 94.88 90 ILE A N 1
ATOM 733 C CA . ILE A 1 90 ? 23.691 13.230 -18.149 1.00 94.88 90 ILE A CA 1
ATOM 734 C C . ILE A 1 90 ? 24.522 13.841 -17.016 1.00 94.88 90 ILE A C 1
ATOM 736 O O . ILE A 1 90 ? 24.097 13.831 -15.858 1.00 94.88 90 ILE A O 1
ATOM 740 N N . GLU A 1 91 ? 25.700 14.383 -17.323 1.00 94.50 91 GLU A N 1
ATOM 741 C CA . GLU A 1 91 ? 26.565 15.009 -16.326 1.00 94.50 91 GLU A CA 1
ATOM 742 C C . GLU A 1 91 ? 25.958 16.276 -15.732 1.00 94.50 91 GLU A C 1
ATOM 744 O O . GLU A 1 91 ? 26.026 16.473 -14.516 1.00 94.50 91 GLU A O 1
ATOM 749 N N . THR A 1 92 ? 25.354 17.120 -16.569 1.00 95.12 92 THR A N 1
ATOM 750 C CA . THR A 1 92 ? 24.684 18.348 -16.124 1.00 95.12 92 THR A CA 1
ATOM 751 C C . THR A 1 92 ? 23.573 18.018 -15.135 1.00 95.12 92 THR A C 1
ATOM 753 O O . THR A 1 92 ? 23.520 18.588 -14.043 1.00 95.12 92 THR A O 1
ATOM 756 N N . PHE A 1 93 ? 22.734 17.034 -15.466 1.00 94.38 93 PHE A N 1
ATOM 757 C CA . PHE A 1 93 ? 21.675 16.583 -14.572 1.00 94.38 93 PHE A CA 1
ATOM 758 C C . PHE A 1 93 ? 22.238 16.027 -13.256 1.00 94.38 93 PHE A C 1
ATOM 760 O O . PHE A 1 93 ? 21.817 16.468 -12.186 1.00 94.38 93 PHE A O 1
ATOM 767 N N . LYS A 1 94 ? 23.244 15.140 -13.302 1.00 90.44 94 LYS A N 1
ATOM 768 C CA . LYS A 1 94 ? 23.876 14.568 -12.095 1.00 90.44 94 LYS A CA 1
ATOM 769 C C . LYS A 1 94 ? 24.458 15.636 -11.167 1.00 90.44 94 LYS A C 1
ATOM 771 O O . LYS A 1 94 ? 24.233 15.573 -9.962 1.00 90.44 94 LYS A O 1
ATOM 776 N N . LYS A 1 95 ? 25.160 16.634 -11.716 1.00 90.56 95 LYS A N 1
ATOM 777 C CA . LYS A 1 95 ? 25.735 17.753 -10.944 1.00 90.56 95 LYS A CA 1
ATOM 778 C C . LYS A 1 95 ? 24.653 18.592 -10.247 1.00 90.56 95 LYS A C 1
ATOM 780 O O . LYS A 1 95 ? 24.911 19.143 -9.183 1.00 90.56 95 LYS A O 1
ATOM 785 N N . SER A 1 96 ? 23.442 18.652 -10.806 1.00 87.50 96 SER A N 1
ATOM 786 C CA . SER A 1 96 ? 22.317 19.422 -10.252 1.00 87.50 96 SER A CA 1
ATOM 787 C C . SER A 1 96 ? 21.492 18.701 -9.172 1.00 87.50 96 SER A C 1
ATOM 789 O O . SER A 1 96 ? 20.638 19.327 -8.549 1.00 87.50 96 SER A O 1
ATOM 791 N N . GLN A 1 97 ? 21.719 17.402 -8.930 1.00 82.62 97 GLN A N 1
ATOM 792 C CA . GLN A 1 97 ? 20.924 16.624 -7.965 1.00 82.62 97 GLN A CA 1
ATOM 793 C C . GLN A 1 97 ? 21.340 16.818 -6.499 1.00 82.62 97 GLN A C 1
ATOM 795 O O . GLN A 1 97 ? 20.539 16.574 -5.596 1.00 82.62 97 GLN A O 1
ATOM 800 N N . SER A 1 98 ? 22.587 17.215 -6.245 1.00 75.81 98 SER A N 1
ATOM 801 C CA . SER A 1 98 ? 23.118 17.419 -4.894 1.00 75.81 98 SER A CA 1
ATOM 802 C C . SER A 1 98 ? 22.919 18.855 -4.414 1.00 75.81 98 SER A C 1
ATOM 804 O O . SER A 1 98 ? 23.061 19.795 -5.192 1.00 75.81 98 SER A O 1
ATOM 806 N N . GLY A 1 99 ? 22.661 19.040 -3.120 1.00 78.62 99 GLY A N 1
ATOM 807 C CA . GLY A 1 99 ? 22.611 20.361 -2.499 1.00 78.62 99 GLY A CA 1
ATOM 808 C C . GLY A 1 99 ? 22.008 20.337 -1.098 1.00 78.62 99 GLY A C 1
ATOM 809 O O . GLY A 1 99 ? 21.458 19.324 -0.660 1.00 78.62 99 GLY A O 1
ATOM 810 N N . GLU A 1 100 ? 22.065 21.483 -0.423 1.00 75.88 100 GLU A N 1
ATOM 811 C CA . GLU A 1 100 ? 21.613 21.670 0.966 1.00 75.88 100 GLU A CA 1
ATOM 812 C C . GLU A 1 100 ? 20.156 21.219 1.185 1.00 75.88 100 GLU A C 1
ATOM 814 O O . GLU A 1 100 ? 19.831 20.625 2.212 1.00 75.88 100 GLU A O 1
ATOM 819 N N . LYS A 1 101 ? 19.289 21.389 0.177 1.00 79.81 101 LYS A N 1
ATOM 820 C CA . LYS A 1 101 ? 17.881 20.957 0.219 1.00 79.81 101 LYS A CA 1
ATOM 821 C C . LYS A 1 101 ? 17.719 19.437 0.384 1.00 79.81 101 LYS A C 1
ATOM 823 O O . LYS A 1 101 ? 16.814 18.987 1.084 1.00 79.81 101 LYS A O 1
ATOM 828 N N . MET A 1 102 ? 18.587 18.636 -0.240 1.00 79.75 102 MET A N 1
ATOM 829 C CA . MET A 1 102 ? 18.560 17.171 -0.107 1.00 79.75 102 MET A CA 1
ATOM 830 C C . MET A 1 102 ? 19.050 16.735 1.283 1.00 79.75 102 MET A C 1
ATOM 832 O O . MET A 1 102 ? 18.533 15.777 1.866 1.00 79.75 102 MET A O 1
ATOM 836 N N . GLU A 1 103 ? 20.025 17.454 1.844 1.00 83.00 103 GLU A N 1
ATOM 837 C CA . GLU A 1 103 ? 20.519 17.206 3.200 1.00 83.00 103 GLU A CA 1
ATOM 838 C C . GLU A 1 103 ? 19.472 17.556 4.260 1.00 83.00 103 GLU A C 1
ATOM 840 O O . GLU A 1 103 ? 19.290 16.804 5.219 1.00 83.00 103 GLU A O 1
ATOM 845 N N . GLU A 1 104 ? 18.752 18.664 4.080 1.00 83.56 104 GLU A N 1
ATOM 846 C CA . GLU A 1 104 ? 17.638 19.045 4.944 1.00 83.56 104 GLU A CA 1
ATOM 847 C C . GLU A 1 104 ? 16.515 18.004 4.891 1.00 83.56 104 GLU A C 1
ATOM 849 O O . GLU A 1 104 ? 16.082 17.514 5.935 1.00 83.56 104 GLU A O 1
ATOM 854 N N . PHE A 1 105 ? 16.125 17.559 3.693 1.00 85.81 105 PHE A N 1
ATOM 855 C CA . PHE A 1 105 ? 15.141 16.486 3.533 1.00 85.81 105 PHE A CA 1
ATOM 856 C C . PHE A 1 105 ? 15.586 15.190 4.231 1.00 85.81 105 PHE A C 1
ATOM 858 O O . PHE A 1 105 ? 14.814 14.559 4.953 1.00 85.81 105 PHE A O 1
ATOM 865 N N . SER A 1 106 ? 16.869 14.838 4.113 1.00 85.50 106 SER A N 1
ATOM 866 C CA . SER A 1 106 ? 17.451 13.675 4.793 1.00 85.50 106 SER A CA 1
ATOM 867 C C . SER A 1 106 ? 17.421 13.802 6.321 1.00 85.50 106 SER A C 1
ATOM 869 O O . SER A 1 106 ? 17.217 12.805 7.019 1.00 85.50 106 SER A O 1
ATOM 871 N N . LYS A 1 107 ? 17.614 15.011 6.867 1.00 87.88 107 LYS A N 1
ATOM 872 C CA . LYS A 1 107 ? 17.471 15.280 8.309 1.00 87.88 107 LYS A CA 1
ATOM 873 C C . LYS A 1 107 ? 16.015 15.118 8.750 1.00 87.88 107 LYS A C 1
ATOM 875 O O . LYS A 1 107 ? 15.772 14.431 9.740 1.00 87.88 107 LYS A O 1
ATOM 880 N N . LEU A 1 108 ? 15.062 15.669 7.997 1.00 88.25 108 LEU A N 1
ATOM 881 C CA . LEU A 1 108 ? 13.629 15.558 8.295 1.00 88.25 108 LEU A CA 1
ATOM 882 C C . LEU A 1 108 ? 13.149 14.099 8.296 1.00 88.25 108 LEU A C 1
ATOM 884 O O . LEU A 1 108 ? 12.466 13.690 9.233 1.00 88.25 108 LEU A O 1
ATOM 888 N N . ILE A 1 109 ? 13.582 13.282 7.326 1.00 85.44 109 ILE A N 1
ATOM 889 C CA . ILE A 1 109 ? 13.274 11.839 7.298 1.00 85.44 109 ILE A CA 1
ATOM 890 C C . ILE A 1 109 ? 13.772 11.143 8.573 1.00 85.44 109 ILE A C 1
ATOM 892 O O . ILE A 1 109 ? 13.063 10.324 9.160 1.00 85.44 109 ILE A O 1
ATOM 896 N N . LYS A 1 110 ? 14.992 11.460 9.027 1.00 85.38 110 LYS A N 1
ATOM 897 C CA . LYS A 1 110 ? 15.557 10.867 10.251 1.00 85.38 110 LYS A CA 1
ATOM 898 C C . LYS A 1 110 ? 14.752 11.244 11.496 1.00 85.38 110 LYS A C 1
ATOM 900 O O . LYS A 1 110 ? 14.529 10.374 12.336 1.00 85.38 110 LYS A O 1
ATOM 905 N N . VAL A 1 111 ? 14.312 12.500 11.601 1.00 86.12 111 VAL A N 1
ATOM 906 C CA . VAL A 1 111 ? 13.482 12.977 12.720 1.00 86.12 111 VAL A CA 1
ATOM 907 C C . VAL A 1 111 ? 12.126 12.275 12.722 1.00 86.12 111 VAL A C 1
ATOM 909 O O . VAL A 1 111 ? 11.780 11.660 13.728 1.00 86.12 111 VAL A O 1
ATOM 912 N N . ALA A 1 112 ? 11.424 12.244 11.586 1.00 78.88 112 ALA A N 1
ATOM 913 C CA . ALA A 1 112 ? 10.121 11.587 11.470 1.00 78.88 112 ALA A CA 1
ATOM 914 C C . ALA A 1 112 ? 10.178 10.100 11.868 1.00 78.88 112 ALA A C 1
ATOM 916 O O . ALA A 1 112 ? 9.352 9.620 12.643 1.00 78.88 112 ALA A O 1
ATOM 917 N N . ASN A 1 113 ? 11.214 9.381 11.424 1.00 77.00 113 ASN A N 1
ATOM 918 C CA . ASN A 1 113 ? 11.441 7.988 11.820 1.00 77.00 113 ASN A CA 1
ATOM 919 C C . ASN A 1 113 ? 11.707 7.821 13.324 1.00 77.00 113 ASN A C 1
ATOM 921 O O . ASN A 1 113 ? 11.428 6.761 13.884 1.00 77.00 113 ASN A O 1
ATOM 925 N N . SER A 1 114 ? 12.285 8.830 13.980 1.00 77.31 114 SER A N 1
ATOM 926 C CA . SER A 1 114 ? 12.520 8.807 15.425 1.00 77.31 114 SER A CA 1
ATOM 927 C C . SER A 1 114 ? 11.253 9.098 16.231 1.00 77.31 114 SER A C 1
ATOM 929 O O . SER A 1 114 ? 11.050 8.473 17.269 1.00 77.31 114 SER A O 1
ATOM 931 N N . ASP A 1 115 ? 10.376 9.970 15.733 1.00 75.44 115 ASP A N 1
ATOM 932 C CA . ASP A 1 115 ? 9.114 10.311 16.393 1.00 75.44 115 ASP A CA 1
ATOM 933 C C . ASP A 1 115 ? 8.104 9.163 16.297 1.00 75.44 115 ASP A C 1
ATOM 935 O O . ASP A 1 115 ? 7.481 8.816 17.298 1.00 75.44 115 ASP A O 1
ATOM 939 N N . LEU A 1 116 ? 8.046 8.475 15.148 1.00 66.19 116 LEU A N 1
ATOM 940 C CA . LEU A 1 116 ? 7.262 7.243 14.976 1.00 66.19 116 LEU A CA 1
ATOM 941 C C . LEU A 1 116 ? 7.639 6.146 15.985 1.00 66.19 116 LEU A C 1
ATOM 943 O O . LEU A 1 116 ? 6.796 5.337 16.358 1.00 66.19 116 LEU A O 1
ATOM 947 N N . LYS A 1 117 ? 8.897 6.112 16.444 1.00 65.25 117 LYS A N 1
ATOM 948 C CA . LYS A 1 117 ? 9.352 5.169 17.479 1.00 65.25 117 LYS A CA 1
ATOM 949 C C . LYS A 1 117 ? 8.979 5.596 18.898 1.00 65.25 117 LYS A C 1
ATOM 951 O O . LYS A 1 117 ? 9.007 4.757 19.788 1.00 65.25 117 LYS A O 1
ATOM 956 N N . LYS A 1 118 ? 8.702 6.883 19.126 1.00 65.75 118 LYS A N 1
ATOM 957 C CA . LYS A 1 118 ? 8.386 7.438 20.451 1.00 65.75 118 LYS A CA 1
ATOM 958 C C . LYS A 1 118 ? 6.892 7.497 20.731 1.00 65.75 118 LYS A C 1
ATOM 960 O O . LYS A 1 118 ? 6.523 7.522 21.894 1.00 65.75 118 LYS A O 1
ATOM 965 N N . SER A 1 119 ? 6.036 7.517 19.710 1.00 56.62 119 SER A N 1
ATOM 966 C CA . SER A 1 119 ? 4.574 7.612 19.858 1.00 56.62 119 SER A CA 1
ATOM 967 C C . SER A 1 119 ? 3.897 6.357 20.436 1.00 56.62 119 SER A C 1
ATOM 969 O O . SER A 1 119 ? 2.684 6.229 20.350 1.00 56.62 119 SER A O 1
ATOM 971 N N . SER A 1 120 ? 4.658 5.424 21.007 1.00 54.91 120 SER A N 1
ATOM 972 C CA . SER A 1 120 ? 4.187 4.185 21.632 1.00 54.91 120 SER A CA 1
ATOM 973 C C . SER A 1 120 ? 4.022 4.323 23.154 1.00 54.91 120 SER A C 1
ATOM 975 O O . SER A 1 120 ? 4.420 3.420 23.884 1.00 54.91 120 SER A O 1
ATOM 977 N N . VAL A 1 121 ? 3.548 5.472 23.651 1.00 53.06 121 VAL A N 1
ATOM 978 C CA . VAL A 1 121 ? 3.377 5.696 25.099 1.00 53.06 121 VAL A CA 1
ATOM 979 C C . VAL A 1 121 ? 1.928 5.439 25.494 1.00 53.06 121 VAL A C 1
ATOM 981 O O . VAL A 1 121 ? 1.014 5.971 24.865 1.00 53.06 121 VAL A O 1
ATOM 984 N N . ASP A 1 122 ? 1.758 4.644 26.547 1.00 53.62 122 ASP A N 1
ATOM 985 C CA . ASP A 1 122 ? 0.479 4.297 27.160 1.00 53.62 122 ASP A CA 1
ATOM 986 C C . ASP A 1 122 ? -0.321 5.542 27.562 1.00 53.62 122 ASP A C 1
ATOM 988 O O . ASP A 1 122 ? 0.178 6.436 28.253 1.00 53.62 122 ASP A O 1
ATOM 992 N N . VAL A 1 123 ? -1.589 5.589 27.155 1.00 56.28 123 VAL A N 1
ATOM 993 C CA . VAL A 1 123 ? -2.551 6.571 27.659 1.00 56.28 123 VAL A CA 1
ATOM 994 C C . VAL A 1 123 ? -3.067 6.063 29.006 1.00 56.28 123 VAL A C 1
ATOM 996 O O . VAL A 1 123 ? -3.646 4.978 29.086 1.00 56.28 123 VAL A O 1
ATOM 999 N N . GLU A 1 124 ? -2.871 6.837 30.078 1.00 52.81 124 GLU A N 1
ATOM 1000 C CA . GLU A 1 124 ? -3.514 6.558 31.367 1.00 52.81 124 GLU A CA 1
ATOM 1001 C C . GLU A 1 124 ? -5.036 6.529 31.182 1.00 52.81 124 GLU A C 1
ATOM 1003 O O . GLU A 1 124 ? -5.646 7.512 30.756 1.00 52.81 124 GLU A O 1
ATOM 1008 N N . LYS A 1 125 ? -5.653 5.387 31.500 1.00 58.44 125 LYS A N 1
ATOM 1009 C CA . LYS A 1 125 ? -7.100 5.188 31.383 1.00 58.44 125 LYS A CA 1
ATOM 1010 C C . LYS A 1 125 ? -7.801 5.875 32.556 1.00 58.44 125 LYS A C 1
ATOM 1012 O O . LYS A 1 125 ? -7.634 5.423 33.691 1.00 58.44 125 LYS A O 1
ATOM 1017 N N . PRO A 1 126 ? -8.606 6.929 32.335 1.00 52.88 126 PRO A N 1
ATOM 1018 C CA . PRO A 1 126 ? -9.450 7.452 33.395 1.00 52.88 126 PRO A CA 1
ATOM 1019 C C . PRO A 1 126 ? -10.490 6.391 33.771 1.00 52.88 126 PRO A C 1
ATOM 1021 O O . PRO A 1 126 ? -11.206 5.868 32.917 1.00 52.88 126 PRO A O 1
ATOM 1024 N N . MET A 1 127 ? -10.570 6.065 35.061 1.00 55.84 127 MET A N 1
ATOM 1025 C CA . MET A 1 127 ? -11.642 5.236 35.603 1.00 55.84 127 MET A CA 1
ATOM 1026 C C . MET A 1 127 ? -12.903 6.104 35.691 1.00 55.84 127 MET A C 1
ATOM 1028 O O . MET A 1 127 ? -13.106 6.845 36.650 1.00 55.84 127 MET A O 1
ATOM 1032 N N . GLU A 1 128 ? -13.694 6.082 34.624 1.00 72.19 128 GLU A N 1
ATOM 1033 C CA . GLU A 1 128 ? -14.973 6.784 34.514 1.00 72.19 128 GLU A CA 1
ATOM 1034 C C . GLU A 1 128 ? -16.103 5.824 34.920 1.00 72.19 128 GLU A C 1
ATOM 1036 O O . GLU A 1 128 ? -16.101 4.658 34.523 1.00 72.19 128 GLU A O 1
ATOM 1041 N N . ASN A 1 129 ? -17.046 6.283 35.747 1.00 83.62 129 ASN A N 1
ATOM 1042 C CA . ASN A 1 129 ? -18.185 5.461 36.157 1.00 83.62 129 ASN A CA 1
ATOM 1043 C C . ASN A 1 129 ? -19.213 5.404 35.019 1.00 83.62 129 ASN A C 1
ATOM 1045 O O . ASN A 1 129 ? -19.762 6.438 34.634 1.00 83.62 129 ASN A O 1
ATOM 1049 N N . TRP A 1 130 ? -19.488 4.202 34.515 1.00 87.69 130 TRP A N 1
ATOM 1050 C CA . TRP A 1 130 ? -20.512 3.946 33.498 1.00 87.69 130 TRP A CA 1
ATOM 1051 C C . TRP A 1 130 ? -21.871 3.623 34.137 1.00 87.69 130 TRP A C 1
ATOM 1053 O O . TRP A 1 130 ? -21.899 3.152 35.274 1.00 87.69 130 TRP A O 1
ATOM 1063 N N . PRO A 1 131 ? -22.994 3.861 33.431 1.00 88.81 131 PRO A N 1
ATOM 1064 C CA . PRO A 1 131 ? -24.310 3.381 33.858 1.00 88.81 131 PRO A CA 1
ATOM 1065 C C . PRO A 1 131 ? -24.327 1.867 34.121 1.00 88.81 131 PRO A C 1
ATOM 1067 O O . PRO A 1 131 ? -23.634 1.117 33.438 1.00 88.81 131 PRO A O 1
ATOM 1070 N N . ASP A 1 132 ? -25.157 1.406 35.060 1.00 88.19 132 ASP A N 1
ATOM 1071 C CA . ASP A 1 132 ? -25.245 -0.020 35.428 1.00 88.19 132 ASP A CA 1
ATOM 1072 C C . ASP A 1 132 ? -25.742 -0.919 34.277 1.00 88.19 132 ASP A C 1
ATOM 1074 O O . ASP A 1 132 ? -25.477 -2.121 34.260 1.00 88.19 132 ASP A O 1
ATOM 1078 N N . ASP A 1 133 ? -26.476 -0.350 33.315 1.00 91.00 133 ASP A N 1
ATOM 1079 C CA . ASP A 1 133 ? -26.982 -1.029 32.118 1.00 91.00 133 ASP A CA 1
ATOM 1080 C C . ASP A 1 133 ? -26.035 -0.927 30.907 1.00 91.00 133 ASP A C 1
ATOM 1082 O O . ASP A 1 133 ? -26.326 -1.481 29.836 1.00 91.00 133 ASP A O 1
ATOM 1086 N N . ALA A 1 134 ? -24.893 -0.253 31.075 1.00 92.12 134 ALA A N 1
ATOM 1087 C CA . ALA A 1 134 ? -23.899 -0.113 30.029 1.00 92.12 134 ALA A CA 1
ATOM 1088 C C . ALA A 1 134 ? -23.212 -1.450 29.731 1.00 92.12 134 ALA A C 1
ATOM 1090 O O . ALA A 1 134 ? -22.888 -2.244 30.614 1.00 92.12 134 ALA A O 1
ATOM 1091 N N . GLU A 1 135 ? -22.943 -1.686 28.454 1.00 93.38 135 GLU A N 1
ATOM 1092 C CA . GLU A 1 135 ? -22.129 -2.800 27.999 1.00 93.38 135 GLU A CA 1
ATOM 1093 C C . GLU A 1 135 ? -20.763 -2.303 27.541 1.00 93.38 135 GLU A C 1
ATOM 1095 O O . GLU A 1 135 ? -20.638 -1.397 26.715 1.00 93.38 135 GLU A O 1
ATOM 1100 N N . MET A 1 136 ? -19.730 -2.924 28.094 1.00 94.50 136 MET A N 1
ATOM 1101 C CA . MET A 1 136 ? -18.337 -2.627 27.807 1.00 94.50 136 MET A CA 1
ATOM 1102 C C . MET A 1 136 ? -17.841 -3.549 26.696 1.00 94.50 136 MET A C 1
ATOM 1104 O O . MET A 1 136 ? -17.822 -4.769 26.857 1.0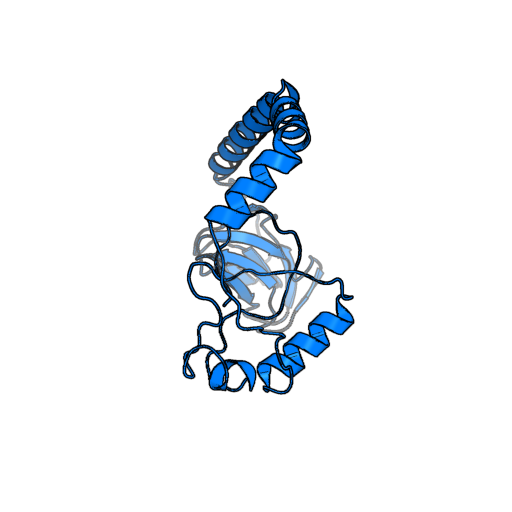0 94.50 136 MET A O 1
ATOM 1108 N N . VAL A 1 137 ? -17.434 -2.963 25.572 1.00 95.56 137 VAL A N 1
ATOM 1109 C CA . VAL A 1 137 ? -16.853 -3.692 24.444 1.00 95.56 137 VAL A CA 1
ATOM 1110 C C . VAL A 1 137 ? -15.337 -3.578 24.513 1.00 95.56 137 VAL A C 1
ATOM 1112 O O . VAL A 1 137 ? -14.783 -2.477 24.454 1.00 95.56 137 VAL A O 1
ATOM 1115 N N . TYR A 1 138 ? -14.668 -4.721 24.626 1.00 95.31 138 TYR A N 1
ATOM 1116 C CA . TYR A 1 138 ? -13.218 -4.812 24.771 1.00 95.31 138 TYR A CA 1
ATOM 1117 C C . TYR A 1 138 ? -12.543 -5.230 23.460 1.00 95.31 138 TYR A C 1
ATOM 1119 O O . TYR A 1 138 ? -13.137 -5.938 22.647 1.00 95.31 138 TYR A O 1
ATOM 1127 N N . SER A 1 139 ? -11.296 -4.808 23.254 1.00 94.44 139 SER A N 1
ATOM 1128 C CA . SER A 1 139 ? -10.470 -5.298 22.151 1.00 94.44 139 SER A CA 1
ATOM 1129 C C . SER A 1 139 ? -9.990 -6.723 22.420 1.00 94.44 139 SER A C 1
ATOM 1131 O O . SER A 1 139 ? -9.486 -7.017 23.501 1.00 94.44 139 SER A O 1
ATOM 1133 N N . GLU A 1 140 ? -10.060 -7.597 21.419 1.00 93.12 140 GLU A N 1
ATOM 1134 C CA . GLU A 1 140 ? -9.425 -8.924 21.460 1.00 93.12 140 GLU A CA 1
ATOM 1135 C C . GLU A 1 140 ? -7.947 -8.885 21.032 1.00 93.12 140 GLU A C 1
ATOM 1137 O O . GLU A 1 140 ? -7.208 -9.847 21.241 1.00 93.12 140 GLU A O 1
ATOM 1142 N N . TYR A 1 141 ? -7.505 -7.774 20.436 1.00 91.50 141 TYR A N 1
ATOM 1143 C CA . TYR A 1 141 ? -6.192 -7.643 19.811 1.00 91.50 141 TYR A CA 1
ATOM 1144 C C . TYR A 1 141 ? -5.379 -6.517 20.449 1.00 91.50 141 TYR A C 1
ATOM 1146 O O . TYR A 1 141 ? -5.911 -5.437 20.715 1.00 91.50 141 TYR A O 1
ATOM 1154 N N . SER A 1 142 ? -4.075 -6.747 20.607 1.00 92.62 142 SER A N 1
ATOM 1155 C CA . SER A 1 142 ? -3.113 -5.669 20.845 1.00 92.62 142 SER A CA 1
ATOM 1156 C C . SER A 1 142 ? -2.692 -5.050 19.509 1.00 92.62 142 SER A C 1
ATOM 1158 O O . SER A 1 142 ? -2.300 -5.764 18.580 1.00 92.62 142 SER A O 1
ATOM 1160 N N . GLY A 1 143 ? -2.769 -3.728 19.393 1.00 91.50 143 GLY A N 1
ATOM 1161 C CA . GLY A 1 143 ? -2.489 -3.014 18.153 1.00 91.50 143 GLY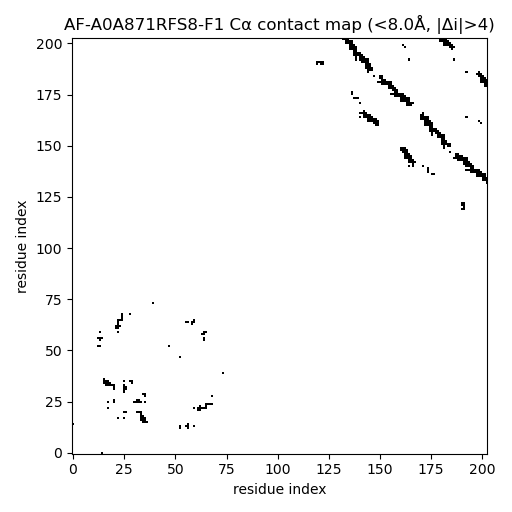 A CA 1
ATOM 1162 C C . GLY A 1 143 ? -2.622 -1.504 18.288 1.00 91.50 143 GLY A C 1
ATOM 1163 O O . GLY A 1 143 ? -2.584 -0.947 19.383 1.00 91.50 143 GLY A O 1
ATOM 1164 N N . ARG A 1 144 ? -2.766 -0.829 17.149 1.00 91.56 144 ARG A N 1
ATOM 1165 C CA . ARG A 1 144 ? -2.928 0.623 17.089 1.00 91.56 144 ARG A CA 1
ATOM 1166 C C . ARG A 1 144 ? -4.355 0.971 16.699 1.00 91.56 144 ARG A C 1
ATOM 1168 O O . ARG A 1 144 ? -4.850 0.489 15.682 1.00 91.56 144 ARG A O 1
ATOM 1175 N N . PHE A 1 145 ? -5.025 1.815 17.474 1.00 93.44 145 PHE A N 1
ATOM 1176 C CA . PHE A 1 145 ? -6.347 2.303 17.109 1.00 93.44 145 PHE A CA 1
ATOM 1177 C C . PHE A 1 145 ? -6.254 3.098 15.805 1.00 93.44 145 PHE A C 1
ATOM 1179 O O . PHE A 1 145 ? -5.524 4.088 15.725 1.00 93.44 145 PHE A O 1
ATOM 1186 N N . TRP A 1 146 ? -7.000 2.681 14.783 1.00 94.88 146 TRP A N 1
ATOM 1187 C CA . TRP A 1 146 ? -6.993 3.349 13.487 1.00 94.88 146 TRP A CA 1
ATOM 1188 C C . TRP A 1 146 ? -8.134 4.357 13.399 1.00 94.88 146 TRP A C 1
ATOM 1190 O O . TRP A 1 146 ? -7.909 5.566 13.311 1.00 94.88 146 TRP A O 1
ATOM 1200 N N . LYS A 1 147 ? -9.379 3.882 13.383 1.00 95.62 147 LYS A N 1
ATOM 1201 C CA . LYS A 1 147 ? -10.538 4.753 13.164 1.00 95.62 147 LYS A CA 1
ATOM 1202 C C . LYS A 1 147 ? -11.802 4.191 13.805 1.00 95.62 147 LYS A C 1
ATOM 1204 O O . LYS A 1 147 ? -11.982 2.972 13.833 1.00 95.62 147 LYS A O 1
ATOM 1209 N N . PRO A 1 148 ? -12.714 5.062 14.255 1.00 96.81 148 PRO A N 1
ATOM 1210 C CA . PRO A 1 148 ? -14.061 4.640 14.590 1.00 96.81 148 PRO A CA 1
ATOM 1211 C C . PRO A 1 148 ? -14.883 4.389 13.316 1.00 96.81 148 PRO A C 1
ATOM 1213 O O . PRO A 1 148 ? -14.703 5.067 12.302 1.00 96.81 148 PRO A O 1
ATOM 1216 N N . LEU A 1 149 ? -15.801 3.426 13.380 1.00 97.38 149 LEU A N 1
ATOM 1217 C CA . LEU A 1 149 ? -16.845 3.185 12.373 1.00 97.38 149 LEU A CA 1
ATOM 1218 C C . LEU A 1 149 ? -18.192 3.797 12.783 1.00 97.38 149 LEU A C 1
ATOM 1220 O O . LEU A 1 149 ? -19.082 3.938 11.948 1.00 97.38 149 LEU A O 1
ATOM 1224 N N . VAL A 1 150 ? -18.319 4.180 14.054 1.00 96.81 150 VAL A N 1
ATOM 1225 C CA . VAL A 1 150 ? -19.515 4.775 14.660 1.00 96.81 150 VAL A CA 1
ATOM 1226 C C . VAL A 1 150 ? -19.159 6.041 15.431 1.00 96.81 150 VAL A C 1
ATOM 1228 O O . VAL A 1 150 ? -17.995 6.294 15.745 1.00 96.81 150 VAL A O 1
ATOM 1231 N N . LYS A 1 151 ? -20.161 6.850 15.753 1.00 96.31 151 LYS A N 1
ATOM 1232 C CA . LYS A 1 151 ? -20.033 8.046 16.586 1.00 96.31 151 LYS A CA 1
ATOM 1233 C C . LYS A 1 151 ? -20.831 7.883 17.870 1.00 96.31 151 LYS A C 1
ATOM 1235 O O . LYS A 1 151 ? -21.771 7.097 17.950 1.00 96.31 151 LYS A O 1
ATOM 1240 N N . GLU A 1 152 ? -20.464 8.664 18.878 1.00 96.31 152 GLU A N 1
ATOM 1241 C CA . GLU A 1 152 ? -21.256 8.777 20.101 1.00 96.31 152 GLU A CA 1
ATOM 1242 C C . GLU A 1 152 ? -22.683 9.220 19.764 1.00 96.31 152 GLU A C 1
ATOM 1244 O O . GLU A 1 152 ? -22.902 10.178 19.021 1.00 96.31 152 GLU A O 1
ATOM 1249 N N . GLY A 1 153 ? -23.655 8.502 20.311 1.00 96.44 153 GLY A N 1
ATOM 1250 C CA . GLY A 1 153 ? -25.072 8.694 20.058 1.00 96.44 153 GLY A CA 1
ATOM 1251 C C . GLY A 1 153 ? -25.669 7.808 18.964 1.00 96.44 153 GLY A C 1
ATOM 1252 O O . GLY A 1 153 ? -26.899 7.728 18.907 1.00 96.44 153 GLY A O 1
ATOM 1253 N N . ASP A 1 154 ? -24.855 7.131 18.149 1.00 97.88 154 ASP A N 1
ATOM 1254 C CA . ASP A 1 154 ? -25.348 6.234 17.099 1.00 97.88 154 ASP A CA 1
ATOM 1255 C C . ASP A 1 154 ? -26.031 4.999 17.699 1.00 97.88 154 ASP A C 1
ATOM 1257 O O . ASP A 1 154 ? -25.621 4.495 18.744 1.00 97.88 154 ASP A O 1
ATOM 1261 N N . VAL A 1 155 ? -27.068 4.494 17.029 1.00 97.50 155 VAL A N 1
ATOM 1262 C CA . VAL A 1 155 ? -27.694 3.206 17.361 1.00 97.50 155 VAL A CA 1
ATOM 1263 C C . VAL A 1 155 ? -27.063 2.129 16.488 1.00 97.50 155 VAL A C 1
ATOM 1265 O O . VAL A 1 155 ? -26.978 2.293 15.271 1.00 97.50 155 VAL A O 1
ATOM 1268 N N . VAL A 1 156 ? -26.619 1.044 17.113 1.00 97.75 156 VAL A N 1
ATOM 1269 C CA . VAL A 1 156 ? -25.918 -0.066 16.467 1.00 97.75 156 VAL A CA 1
ATOM 1270 C C . VAL A 1 156 ? -26.665 -1.373 16.673 1.00 97.75 156 VAL A C 1
ATOM 1272 O O . VAL A 1 156 ? -27.325 -1.578 17.694 1.00 97.75 156 VAL A O 1
ATOM 1275 N N . GLU A 1 157 ? -26.540 -2.276 15.709 1.00 97.81 157 GLU A N 1
ATOM 1276 C CA . GLU A 1 157 ? -27.050 -3.641 15.811 1.00 97.81 157 GLU A CA 1
ATOM 1277 C C . GLU A 1 157 ? -25.975 -4.603 16.330 1.00 97.81 157 GLU A C 1
ATOM 1279 O O . GLU A 1 157 ? -24.773 -4.358 16.214 1.00 97.81 157 GLU A O 1
ATOM 1284 N N . LYS A 1 158 ? -26.400 -5.750 16.869 1.00 97.25 158 LYS A N 1
ATOM 1285 C CA . LYS A 1 158 ? -25.471 -6.823 17.235 1.00 97.25 158 LYS A CA 1
ATOM 1286 C C . LYS A 1 158 ? -24.667 -7.263 16.007 1.00 97.25 158 LYS A C 1
ATOM 1288 O O . LYS A 1 158 ? -25.238 -7.599 14.975 1.00 97.25 158 LYS A O 1
ATOM 1293 N N . GLY A 1 159 ? -23.349 -7.337 16.156 1.00 96.88 159 GLY A N 1
ATOM 1294 C CA . GLY A 1 159 ? -22.413 -7.706 15.095 1.00 96.88 159 GLY A CA 1
ATOM 1295 C C . GLY A 1 159 ? -21.987 -6.541 14.202 1.00 96.88 159 GLY A C 1
ATOM 1296 O O . GLY A 1 159 ? -21.108 -6.732 13.368 1.00 96.88 159 GLY A O 1
ATOM 1297 N N . GLN A 1 160 ? -22.551 -5.341 14.377 1.00 97.81 160 GLN A N 1
ATOM 1298 C CA . GLN A 1 160 ? -22.115 -4.159 13.640 1.00 97.81 160 GLN A CA 1
ATOM 1299 C C . GLN A 1 160 ? -20.707 -3.737 14.081 1.00 97.81 160 GLN A C 1
ATOM 1301 O O . GLN A 1 160 ? -20.408 -3.694 15.274 1.00 97.81 160 GLN A O 1
ATOM 1306 N N . GLY A 1 161 ? -19.849 -3.399 13.118 1.00 97.50 161 GLY A N 1
ATOM 1307 C CA . GLY A 1 161 ? -18.501 -2.903 13.389 1.00 97.50 161 GLY A CA 1
ATOM 1308 C C . GLY A 1 161 ? -18.521 -1.549 14.097 1.00 97.50 161 GLY A C 1
ATOM 1309 O O . GLY A 1 161 ? -19.219 -0.630 13.671 1.00 97.50 161 GLY A O 1
ATOM 1310 N N . LEU A 1 162 ? -17.733 -1.423 15.163 1.00 97.56 162 LEU A N 1
ATOM 1311 C CA . LEU A 1 162 ? -17.667 -0.225 15.999 1.00 97.56 162 LEU A CA 1
ATOM 1312 C C . LEU A 1 162 ? -16.384 0.567 15.762 1.00 97.56 162 LEU A C 1
ATOM 1314 O O . LEU A 1 162 ? -16.417 1.780 15.560 1.00 97.56 162 LEU A O 1
ATOM 1318 N N . VAL A 1 163 ? -15.239 -0.112 15.778 1.00 97.44 163 VAL A N 1
ATOM 1319 C CA . VAL A 1 163 ? -13.915 0.502 15.624 1.00 97.44 163 VAL A CA 1
ATOM 1320 C C . VAL A 1 163 ? -12.989 -0.425 14.845 1.00 97.44 163 VAL A C 1
ATOM 1322 O O . VAL A 1 163 ? -13.211 -1.635 14.799 1.00 97.44 163 VAL A O 1
ATOM 1325 N N . VAL A 1 164 ? -11.947 0.148 14.245 1.00 97.56 164 VAL A N 1
ATOM 1326 C CA . VAL A 1 164 ? -10.887 -0.586 13.549 1.00 97.56 164 VAL A CA 1
ATOM 1327 C C . VAL A 1 164 ? -9.573 -0.410 14.295 1.00 97.56 164 VAL A C 1
ATOM 1329 O O . VAL A 1 164 ? -9.146 0.718 14.562 1.00 97.56 164 VAL A O 1
ATOM 1332 N N . ILE A 1 165 ? -8.921 -1.529 14.588 1.00 95.94 165 ILE A N 1
ATOM 1333 C CA . ILE A 1 165 ? -7.585 -1.605 15.174 1.00 95.94 165 ILE A CA 1
ATOM 1334 C C . ILE A 1 165 ? -6.648 -2.191 14.121 1.00 95.94 165 ILE A C 1
ATOM 1336 O O . ILE A 1 165 ? -6.923 -3.241 13.546 1.00 95.94 165 ILE A O 1
ATOM 1340 N N . GLU A 1 166 ? -5.534 -1.518 13.860 1.00 94.19 166 GLU A N 1
ATOM 1341 C CA . GLU A 1 166 ? -4.444 -2.078 13.070 1.00 94.19 166 GLU A CA 1
ATOM 1342 C C . GLU A 1 166 ? -3.634 -3.024 13.965 1.00 94.19 166 GLU A C 1
ATOM 1344 O O . GLU A 1 166 ? -2.912 -2.592 14.867 1.00 94.19 166 GLU A O 1
ATOM 1349 N N . ALA A 1 167 ? -3.750 -4.326 13.719 1.00 92.19 167 ALA A N 1
ATOM 1350 C CA . ALA A 1 167 ? -2.998 -5.351 14.433 1.00 92.19 167 ALA A CA 1
ATOM 1351 C C . ALA A 1 167 ? -2.469 -6.384 13.440 1.00 92.19 167 ALA A C 1
ATOM 1353 O O . ALA A 1 167 ? -3.141 -6.749 12.479 1.00 92.19 167 ALA A O 1
ATOM 1354 N N . MET A 1 168 ? -1.237 -6.859 13.647 1.00 89.44 168 MET A N 1
ATOM 1355 C CA . MET A 1 168 ? -0.620 -7.883 12.788 1.00 89.44 168 MET A CA 1
ATOM 1356 C C . MET A 1 168 ? -0.678 -7.540 11.279 1.00 89.44 168 MET A C 1
ATOM 1358 O O . MET A 1 168 ? -0.876 -8.420 10.443 1.00 89.44 168 MET A O 1
ATOM 1362 N N . LYS A 1 169 ? -0.490 -6.254 10.930 1.00 88.12 169 LYS A N 1
ATOM 1363 C CA . LYS A 1 169 ? -0.553 -5.715 9.551 1.00 88.12 169 LYS A CA 1
ATOM 1364 C C . LYS A 1 169 ? -1.912 -5.899 8.856 1.00 88.12 169 LYS A C 1
ATOM 1366 O O . LYS A 1 169 ? -1.968 -5.941 7.631 1.00 88.12 169 LYS A O 1
ATOM 1371 N N . THR A 1 170 ? -2.978 -6.045 9.635 1.00 92.00 170 THR A N 1
ATOM 1372 C CA . THR A 1 170 ? -4.341 -6.273 9.154 1.00 92.00 170 THR A CA 1
ATOM 1373 C C . THR A 1 170 ? -5.308 -5.336 9.880 1.00 92.00 170 THR A C 1
ATOM 1375 O O . THR A 1 170 ? -5.055 -4.909 11.009 1.00 92.00 170 THR A O 1
ATOM 1378 N N . GLU A 1 171 ? -6.421 -5.018 9.224 1.00 94.12 171 GLU A N 1
ATOM 1379 C CA . GLU A 1 171 ? -7.555 -4.314 9.823 1.00 94.12 171 GLU A CA 1
ATOM 1380 C C . GLU A 1 171 ? -8.390 -5.271 10.677 1.00 94.12 171 GLU A C 1
ATOM 1382 O O . GLU A 1 171 ? -9.011 -6.193 10.152 1.00 94.12 171 GLU A O 1
ATOM 1387 N N . MET A 1 172 ? -8.431 -5.036 11.989 1.00 95.69 172 MET A N 1
ATOM 1388 C CA . MET A 1 172 ? -9.263 -5.792 12.923 1.00 95.69 172 MET A CA 1
ATOM 1389 C C . MET A 1 172 ? -10.476 -4.964 13.329 1.00 95.69 172 MET A C 1
ATOM 1391 O O . MET A 1 172 ? -10.345 -3.934 13.992 1.00 95.69 172 MET A O 1
ATOM 1395 N N . VAL A 1 173 ? -11.665 -5.416 12.936 1.00 97.00 173 VAL A N 1
ATOM 1396 C CA . VAL A 1 173 ? -12.924 -4.762 13.306 1.00 97.00 173 VAL A CA 1
ATOM 1397 C C . VAL A 1 173 ? -13.416 -5.323 14.635 1.00 97.00 173 VAL A C 1
ATOM 1399 O O . VAL A 1 173 ? -13.685 -6.518 14.744 1.00 97.00 173 VAL A O 1
ATOM 1402 N N . VAL A 1 174 ? -13.574 -4.453 15.633 1.00 96.69 174 VAL A N 1
ATOM 1403 C CA . VAL A 1 174 ? -14.250 -4.805 16.889 1.00 96.69 174 VAL A CA 1
ATOM 1404 C C . VAL A 1 174 ? -15.745 -4.565 16.710 1.00 96.69 174 VAL A C 1
ATOM 1406 O O . VAL A 1 174 ? -16.161 -3.463 16.344 1.00 96.69 174 VAL A O 1
ATOM 1409 N N . ASN A 1 175 ? -16.549 -5.598 16.952 1.00 97.44 175 ASN A N 1
ATOM 1410 C CA . ASN A 1 175 ? -17.985 -5.597 16.673 1.00 97.44 175 ASN A CA 1
ATOM 1411 C C . ASN A 1 175 ? -18.820 -5.439 17.948 1.00 97.44 175 ASN A C 1
ATOM 1413 O O . ASN A 1 175 ? -18.402 -5.832 19.036 1.00 97.44 175 ASN A O 1
ATOM 1417 N N . ALA A 1 176 ? -20.033 -4.911 17.800 1.00 97.00 176 ALA A N 1
ATOM 1418 C CA . ALA A 1 176 ? -21.001 -4.793 18.880 1.00 97.00 176 ALA A CA 1
ATOM 1419 C C . ALA A 1 176 ? -21.491 -6.172 19.348 1.00 97.00 176 ALA A C 1
ATOM 1421 O O . ALA A 1 176 ? -21.952 -6.992 18.550 1.00 97.00 176 ALA A O 1
ATOM 1422 N N . THR A 1 177 ? -21.440 -6.428 20.651 1.00 93.69 177 THR A N 1
ATOM 1423 C CA . THR A 1 177 ? -21.896 -7.686 21.265 1.00 93.69 177 THR A CA 1
ATOM 1424 C C . THR A 1 177 ? -23.419 -7.748 21.415 1.00 93.69 177 THR A C 1
ATOM 1426 O O . THR A 1 177 ? -24.008 -8.831 21.279 1.00 93.69 177 THR A O 1
ATOM 1429 N N . LYS A 1 178 ? -24.075 -6.594 21.595 1.00 94.25 178 LYS A N 1
ATOM 1430 C CA . LYS A 1 178 ? -25.535 -6.418 21.586 1.00 94.25 178 LYS A CA 1
ATOM 1431 C C . LYS A 1 178 ? -25.931 -5.166 20.785 1.00 94.25 178 LYS A C 1
ATOM 1433 O O . LYS A 1 178 ? -25.084 -4.347 20.437 1.00 94.25 178 LYS A O 1
ATOM 1438 N N . ALA A 1 179 ? -27.220 -5.038 20.471 1.00 96.50 179 ALA A N 1
ATOM 1439 C CA . ALA A 1 179 ? -27.756 -3.809 19.888 1.00 96.50 179 ALA A CA 1
ATOM 1440 C C . ALA A 1 179 ? -27.940 -2.741 20.974 1.00 96.50 179 ALA A C 1
ATOM 1442 O O . ALA A 1 179 ? -28.420 -3.055 22.061 1.00 96.50 179 ALA A O 1
ATOM 1443 N N . GLY A 1 180 ? -27.603 -1.492 20.682 1.00 95.94 180 GLY A N 1
ATOM 1444 C CA . GLY A 1 180 ? -27.665 -0.421 21.674 1.00 95.94 180 GLY A CA 1
ATOM 1445 C C . GLY A 1 180 ? -27.231 0.917 21.106 1.00 95.94 180 GLY A C 1
ATOM 1446 O O . GLY A 1 180 ? -27.004 1.056 19.905 1.00 95.94 180 GLY A O 1
ATOM 1447 N N . LYS A 1 181 ? -27.120 1.916 21.972 1.00 97.31 181 LYS A N 1
ATOM 1448 C CA . LYS A 1 181 ? -26.642 3.251 21.634 1.00 97.31 181 LYS A CA 1
ATOM 1449 C C . LYS A 1 181 ? -25.185 3.415 22.054 1.00 97.31 181 LYS A C 1
ATOM 1451 O O . LYS A 1 181 ? -24.825 3.095 23.181 1.00 97.31 181 LYS A O 1
ATOM 1456 N N . VAL A 1 182 ? -24.344 3.946 21.175 1.00 97.38 182 VAL A N 1
ATOM 1457 C CA . VAL A 1 182 ? -22.935 4.230 21.474 1.00 97.38 182 VAL A CA 1
ATOM 1458 C C . VAL A 1 182 ? -22.862 5.368 22.487 1.00 97.38 182 VAL A C 1
ATOM 1460 O O . VAL A 1 182 ? -23.242 6.497 22.180 1.00 97.38 182 VAL A O 1
ATOM 1463 N N . LEU A 1 183 ? -22.368 5.091 23.691 1.00 95.44 183 LEU A N 1
ATOM 1464 C CA . LEU A 1 183 ? -22.134 6.113 24.710 1.00 95.44 183 LEU A CA 1
ATOM 1465 C C . LEU A 1 183 ? -20.795 6.811 24.505 1.00 95.44 183 LEU A C 1
ATOM 1467 O O . LEU A 1 183 ? -20.738 8.036 24.565 1.00 95.44 183 LEU A O 1
ATOM 1471 N N . LYS A 1 184 ? -19.726 6.040 24.274 1.00 94.81 184 LYS A N 1
ATOM 1472 C CA . LYS A 1 184 ? -18.372 6.585 24.133 1.00 94.81 184 LYS A CA 1
ATOM 1473 C C . LYS A 1 184 ? -17.464 5.684 23.308 1.00 94.81 184 LYS A C 1
ATOM 1475 O O . LYS A 1 184 ? -17.549 4.461 23.416 1.00 94.81 184 LYS A O 1
ATOM 1480 N N . VAL A 1 185 ? -16.555 6.297 22.551 1.00 95.00 185 VAL A N 1
ATOM 1481 C CA . VAL A 1 185 ? -15.392 5.633 21.938 1.00 95.00 185 VAL A CA 1
ATOM 1482 C C . VAL A 1 185 ? -14.141 6.113 22.674 1.00 95.00 185 VAL A C 1
ATOM 1484 O O . VAL A 1 185 ? -13.886 7.313 22.728 1.00 95.00 185 VAL A O 1
ATOM 1487 N N . LEU A 1 186 ? -13.385 5.197 23.287 1.00 92.12 186 LEU A N 1
ATOM 1488 C CA . LEU A 1 186 ? -12.359 5.575 24.273 1.00 92.12 186 LEU A CA 1
ATOM 1489 C C . LEU A 1 186 ? -11.005 5.974 23.679 1.00 92.12 186 LEU A C 1
ATOM 1491 O O . LEU A 1 186 ? -10.217 6.619 24.365 1.00 92.12 186 LEU A O 1
ATOM 1495 N N . HIS A 1 187 ? -10.748 5.622 22.422 1.00 90.50 187 HIS A N 1
ATOM 1496 C CA . HIS A 1 187 ? -9.447 5.799 21.777 1.00 90.50 187 HIS A CA 1
ATOM 1497 C C . HIS A 1 187 ? -9.544 6.723 20.566 1.00 90.50 187 HIS A C 1
ATOM 1499 O O . HIS A 1 187 ? -10.594 6.865 19.932 1.00 90.50 187 HIS A O 1
ATOM 1505 N N . LYS A 1 188 ? -8.420 7.351 20.237 1.00 90.38 188 LYS A N 1
ATOM 1506 C CA . LYS A 1 188 ? -8.224 8.206 19.067 1.00 90.38 188 LYS A CA 1
ATOM 1507 C C . LYS A 1 188 ? -7.227 7.564 18.113 1.00 90.38 188 LYS A C 1
ATOM 1509 O O . LYS A 1 188 ? -6.460 6.678 18.475 1.00 90.38 188 LYS A O 1
ATOM 1514 N N . ASN A 1 189 ? -7.246 8.027 16.862 1.00 91.12 189 ASN A N 1
ATOM 1515 C CA . ASN A 1 189 ? -6.315 7.550 15.845 1.00 91.12 189 ASN A CA 1
ATOM 1516 C C . ASN A 1 189 ? -4.869 7.673 16.339 1.00 91.12 189 ASN A C 1
ATOM 1518 O O . ASN A 1 189 ? -4.387 8.777 16.599 1.00 91.12 189 ASN A O 1
ATOM 1522 N N . GLY A 1 190 ? -4.193 6.535 16.405 1.00 87.44 190 GLY A N 1
ATOM 1523 C CA . GLY A 1 190 ? -2.799 6.427 16.777 1.00 87.44 190 GLY A CA 1
ATOM 1524 C C . GLY A 1 190 ? -2.536 5.854 18.166 1.00 87.44 190 GLY A C 1
ATOM 1525 O O . GLY A 1 190 ? -1.384 5.476 18.387 1.00 87.44 190 GLY A O 1
ATOM 1526 N N . ASP A 1 191 ? -3.551 5.762 19.031 1.00 89.19 191 ASP A N 1
ATOM 1527 C CA . ASP A 1 191 ? -3.431 5.230 20.394 1.00 89.19 191 ASP A CA 1
ATOM 1528 C C . ASP A 1 191 ? -3.061 3.739 20.375 1.00 89.19 191 ASP A C 1
ATOM 1530 O O . ASP A 1 191 ? -3.465 2.993 19.477 1.00 89.19 191 ASP A O 1
ATOM 1534 N N . ILE A 1 192 ? -2.281 3.298 21.364 1.00 88.06 192 ILE A N 1
ATOM 1535 C CA . ILE A 1 192 ? -1.999 1.876 21.577 1.00 88.06 192 ILE A CA 1
ATOM 1536 C C . ILE A 1 192 ? -3.174 1.258 22.333 1.00 88.06 192 ILE A C 1
ATOM 1538 O O . ILE A 1 192 ? -3.607 1.780 23.358 1.00 88.06 192 ILE A O 1
ATOM 1542 N N . VAL A 1 193 ? -3.683 0.148 21.808 1.00 90.44 193 VAL A N 1
ATOM 1543 C CA . VAL A 1 193 ? -4.752 -0.647 22.410 1.00 90.44 193 VAL A CA 1
ATOM 1544 C C . VAL A 1 193 ? -4.164 -2.002 22.755 1.00 90.44 193 VAL A C 1
ATOM 1546 O O . VAL A 1 193 ? -3.627 -2.665 21.870 1.00 90.44 193 VAL A O 1
ATOM 1549 N N . GLU A 1 194 ? -4.280 -2.431 24.007 1.00 90.75 194 GLU A N 1
ATOM 1550 C CA . GLU A 1 194 ? -3.919 -3.790 24.413 1.00 90.75 194 GLU A CA 1
ATOM 1551 C C . GLU A 1 194 ? -5.126 -4.735 24.352 1.00 90.75 194 GLU A C 1
ATOM 1553 O O . GLU A 1 194 ? -6.286 -4.320 24.443 1.00 90.75 194 GLU A O 1
ATOM 1558 N N . ALA A 1 195 ? -4.871 -6.035 24.211 1.00 91.81 195 ALA A N 1
ATOM 1559 C CA . ALA A 1 195 ? -5.922 -7.034 24.343 1.00 91.81 195 ALA A CA 1
ATOM 1560 C C . ALA A 1 195 ? -6.564 -6.955 25.743 1.00 91.81 195 ALA A C 1
ATOM 1562 O O . ALA A 1 195 ? -5.877 -6.964 26.765 1.00 91.81 195 ALA A O 1
ATOM 1563 N N . GLY A 1 196 ? -7.894 -6.894 25.784 1.00 91.31 196 GLY A N 1
ATOM 1564 C CA . GLY A 1 196 ? -8.679 -6.671 26.998 1.00 91.31 196 GLY A CA 1
ATOM 1565 C C . GLY A 1 196 ? -8.964 -5.199 27.306 1.00 91.31 196 GLY A C 1
ATOM 1566 O O . GLY A 1 196 ? -9.658 -4.918 28.282 1.00 91.31 196 GLY A O 1
ATOM 1567 N N . ASP A 1 197 ? -8.491 -4.256 26.490 1.00 91.88 197 ASP A N 1
ATOM 1568 C CA . ASP A 1 197 ? -8.790 -2.839 26.682 1.00 91.88 197 ASP A CA 1
ATOM 1569 C C . ASP A 1 197 ? -10.215 -2.492 26.287 1.00 91.88 197 ASP A C 1
ATOM 1571 O O . ASP A 1 197 ? -10.703 -2.902 25.237 1.00 91.88 197 ASP A O 1
ATOM 1575 N N . LEU A 1 198 ? -10.873 -1.679 27.112 1.00 93.44 198 LEU A N 1
ATOM 1576 C CA . LEU A 1 198 ? -12.179 -1.119 26.791 1.00 93.44 198 LEU A CA 1
ATOM 1577 C C . LEU A 1 198 ? -12.032 -0.146 25.616 1.00 93.44 198 LEU A C 1
ATOM 1579 O O . LEU A 1 198 ? -11.259 0.812 25.696 1.00 93.44 198 LEU A O 1
ATOM 1583 N N . VAL A 1 199 ? -12.774 -0.389 24.536 1.00 94.25 199 VAL A N 1
ATOM 1584 C CA . VAL A 1 199 ? -12.714 0.434 23.319 1.00 94.25 199 VAL A CA 1
ATOM 1585 C C . VAL A 1 199 ? -13.988 1.225 23.072 1.00 94.25 199 VAL A C 1
ATOM 1587 O O . VAL A 1 199 ? -13.910 2.374 22.632 1.00 94.25 199 VAL A O 1
ATOM 1590 N N . VAL A 1 200 ? -15.150 0.647 23.383 1.00 95.94 200 VAL A N 1
ATOM 1591 C CA . VAL A 1 200 ? -16.461 1.281 23.200 1.00 95.94 200 VAL A CA 1
ATOM 1592 C C . VAL A 1 200 ? -17.381 0.923 24.357 1.00 95.94 200 VAL A C 1
ATOM 1594 O O . VAL A 1 200 ? -17.349 -0.197 24.863 1.00 95.94 200 VAL A O 1
ATOM 1597 N N . VAL A 1 201 ? -18.224 1.872 24.752 1.00 95.75 201 VAL A N 1
ATOM 1598 C CA . VAL A 1 201 ? -19.309 1.648 25.711 1.00 95.75 201 VAL A CA 1
ATOM 1599 C C . VAL A 1 201 ? -20.643 1.802 24.991 1.00 95.75 201 VAL A C 1
ATOM 1601 O O . VAL A 1 201 ? -20.866 2.807 24.313 1.00 95.75 201 VAL A O 1
ATOM 1604 N N . LEU A 1 202 ? -21.518 0.810 25.135 1.00 95.88 202 LEU A N 1
ATOM 1605 C CA . LEU A 1 202 ? -22.879 0.795 24.599 1.00 95.88 202 LEU A CA 1
ATOM 1606 C C . LEU A 1 202 ? -23.903 0.907 25.735 1.00 95.88 202 LEU A C 1
ATOM 1608 O O . LEU A 1 202 ? -23.616 0.507 26.861 1.00 95.88 202 LEU A O 1
ATOM 1612 N N . GLN A 1 203 ? -25.106 1.387 25.427 1.00 92.88 203 GLN A N 1
ATOM 1613 C CA . GLN A 1 203 ? -26.284 1.328 26.298 1.00 92.88 203 GLN A CA 1
ATOM 1614 C C . GLN A 1 203 ? -27.449 0.680 25.562 1.00 92.88 203 GLN A C 1
ATOM 1616 O O . GLN A 1 203 ? -27.867 1.239 24.521 1.00 92.88 203 GLN A O 1
#

Nearest PDB structures (foldseek):
  3va7-assembly1_A  TM=9.371E-01  e=2.536E-19  Kluyveromyces lactis NRRL Y-1140
  5gua-assembly1_A  TM=9.669E-01  e=9.802E-08  Pyrococcus horikoshii OT3
  2evb-assembly1_A  TM=9.194E-01  e=2.239E-07  Pyrococcus horikoshii OT3
  8hwl-assembly1_E  TM=8.465E-01  e=3.904E-06  Homo sapiens
  5vyz-assembly1_D  TM=7.795E-01  e=2.204E-06  Lactococcus lactis

Solvent-accessible surface area (backbone atoms only — not comparable to full-atom values): 12494 Å² total; per-residue (Å²): 133,94,69,93,78,89,74,86,88,85,80,87,77,72,81,64,57,42,88,80,40,62,29,62,41,24,57,76,44,67,87,44,41,34,57,72,74,59,93,88,66,85,86,84,87,79,95,72,52,70,72,55,47,53,50,48,40,55,33,40,78,73,27,73,40,74,64,94,78,77,94,79,81,91,52,68,69,62,50,52,49,54,48,61,78,41,40,70,62,54,51,54,52,59,68,66,70,66,54,71,68,58,54,52,51,54,50,50,54,54,50,54,61,51,49,70,69,60,64,79,63,86,76,86,78,79,91,71,92,73,64,93,78,47,45,80,40,55,34,88,53,55,32,32,32,53,47,71,69,62,53,68,70,40,77,46,49,57,65,38,63,39,35,34,28,44,33,95,94,38,85,42,70,44,53,32,89,55,60,30,31,30,67,41,69,73,71,52,72,62,39,76,37,48,55,68,34,73,43,37,33,32,70

Sequence (203 aa):
MESPGGYQLVGRTVPLWDKLSLGVHTGKFNEGNPWMLTPFDQVSFYPVTEKELDKICDDWEHGFFDVQMTSSVFDHTKYLQWVQEHTDSIETFKKSQSGEKMEEFSKLIKVANSDLKKSSVDVEKPMENWPDDAEMVYSEYSGRFWKPLVKEGDVVEKGQGLVVIEAMKTEMVVNATKAGKVLKVLHKNGDIVEAGDLVVVLQ

Radius of gyration: 26.53 Å; Cα contacts (8 Å, |Δi|>4): 252; chains: 1; bounding box: 56×42×65 Å

pLDDT: mean 89.77, std 10.32, range [52.81, 98.38]

InterPro domains:
  IPR000089 Biotin/li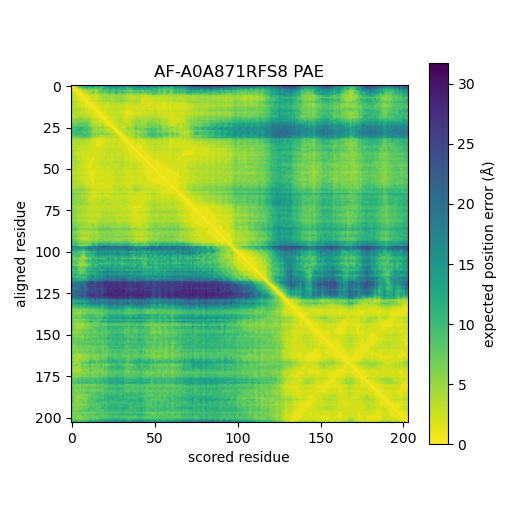poyl attachment [PF00364] (142-202)
  IPR000089 Biotin/lipoyl attachment [PS50968] (120-203)
  IPR001882 Biotin-binding site [PS00188] (159-176)
  IPR011053 Single hybrid motif [SSF51230] (128-202)
  IPR029000 Cyclophilin-like domain superfamily [G3DSA:2.40.100.10] (1-55)
  IPR029000 Cyclophilin-like domain superfamily [SSF50891] (1-53)
  IPR050856 Biotin-dependent Carboxylase Complex [PTHR18866] (72-203)